Protein AF-A0A965VT70-F1 (afdb_monomer_lite)

Radius of gyration: 28.19 Å; chains: 1; bounding box: 66×58×83 Å

Secondary structure (DSSP, 8-state):
----------EEEEE-TTSPEEEEE--TT------GGGTT-EEEEEE--S---------TT----SSSSTT--STT-----------TT-----------------EEEEE---B-GGGBPTT---SBTTHHHHTTS--EEEEEGGGS-HHHHTT--TT-EEEEE-TTS-EEEEEEEEEEEESTTS---HHHHHHHHSB-HHHIIIIIGGGGGGEEEEEEEE--GGGSS------------------------

pLDDT: mean 74.92, std 23.09, range [28.92, 98.0]

Foldseek 3Di:
DDPPPDQPAWWKWKAAPPDDIDIDHDAPPDDDDADDPRVPIDMDTDDQRQAHCPDWDDCVPPPPPPPDQVPDTCRRPDDDDDDDDDDPPDPPDDDPDPCPPPPAAAEAEDEFADFQVVFFAPPDPDRGLVVCQVVVQAFKDKDFVVVVCVVVQQVHDQQHWYWYAYPVGDIFIWGWHFGKDQQVPPPDQLVNVSSNRRGYSVCCVPPVVVRSRGMIMTGTHGDDPVVPPPDDDDPDDDPDDDDDDDDDDDDDD

Sequence (253 aa):
SDFSYVNPGNKMLYGAPKGDTRTLQVNSGDVMLFGGKSRLIKHTVTNVAGTTNLGSINLQNSNVNDGFVGGKTLENWRMNFTFRVANPNNNKGKRGVTKTSSSGPKRFEGKMTYKYNDNGRPGLIADTTFDAILTGERTATTRYEKDGNLDYWKQVKVGDIITWEAEDGRKVDVVVTKALYKLKGSGMTPKEWAELEGWSSMYFIDKVLPKIDGAYQLQYKLINPKQYGDISNNDIFDDSDESDLENNCPVPF

Structure (mmCIF, N/CA/C/O backbone):
data_AF-A0A965VT70-F1
#
_entry.id   AF-A0A965VT70-F1
#
loop_
_atom_site.group_PDB
_atom_site.id
_atom_site.type_symbol
_atom_site.label_atom_id
_atom_site.label_alt_id
_atom_site.label_comp_id
_atom_site.label_asym_id
_atom_site.label_entity_id
_atom_site.label_seq_id
_atom_site.pdbx_PDB_ins_code
_atom_site.Cartn_x
_atom_site.Cartn_y
_atom_site.Cartn_z
_atom_site.occupancy
_atom_site.B_iso_or_equiv
_atom_site.auth_seq_id
_atom_site.auth_comp_id
_atom_site.auth_asym_id
_atom_site.auth_atom_id
_atom_site.pdbx_PDB_model_num
ATOM 1 N N . SER A 1 1 ? 2.611 15.070 64.242 1.00 36.16 1 SER A N 1
ATOM 2 C CA . SER A 1 1 ? 1.678 14.037 63.763 1.00 36.16 1 SER A CA 1
ATOM 3 C C . SER A 1 1 ? 1.658 14.120 62.254 1.00 36.16 1 SER A C 1
ATOM 5 O O . SER A 1 1 ? 1.118 15.072 61.704 1.00 36.16 1 SER A O 1
ATOM 7 N N . ASP A 1 2 ? 2.337 13.184 61.596 1.00 32.62 2 ASP A N 1
ATOM 8 C CA . ASP A 1 2 ? 2.408 13.131 60.138 1.00 32.62 2 ASP A CA 1
ATOM 9 C C . ASP A 1 2 ? 1.041 12.754 59.568 1.00 32.62 2 ASP A C 1
ATOM 11 O O . ASP A 1 2 ? 0.586 11.617 59.683 1.00 32.62 2 ASP A O 1
ATOM 15 N N . PHE A 1 3 ? 0.361 13.727 58.961 1.00 28.92 3 PHE A N 1
ATOM 16 C CA . PHE A 1 3 ? -0.784 13.456 58.104 1.00 28.92 3 PHE A CA 1
ATOM 17 C C . PHE A 1 3 ? -0.254 12.917 56.774 1.00 28.92 3 PHE A C 1
ATOM 19 O O . PHE A 1 3 ? 0.084 13.676 55.868 1.00 28.92 3 PHE A O 1
ATOM 26 N N . SER A 1 4 ? -0.175 11.592 56.645 1.00 28.92 4 SER A N 1
ATOM 27 C CA . SER A 1 4 ? 0.020 10.947 55.349 1.00 28.92 4 SER A CA 1
ATOM 28 C C . SER A 1 4 ? -1.203 11.238 54.477 1.00 28.92 4 SER A C 1
ATOM 30 O O . SER A 1 4 ? -2.276 10.665 54.684 1.00 28.92 4 SER A O 1
ATOM 32 N N . TYR A 1 5 ? -1.065 12.154 53.520 1.00 34.78 5 TYR A N 1
ATOM 33 C CA . TYR A 1 5 ? -2.094 12.410 52.518 1.00 34.78 5 TYR A CA 1
ATOM 34 C C . TYR A 1 5 ? -2.176 11.187 51.595 1.00 34.78 5 TYR A C 1
ATOM 36 O O . TYR A 1 5 ? -1.414 11.052 50.639 1.00 34.78 5 TYR A O 1
ATOM 44 N N . VAL A 1 6 ? -3.064 10.244 51.916 1.00 39.81 6 VAL A N 1
ATOM 45 C CA . VAL A 1 6 ? -3.357 9.105 51.043 1.00 39.81 6 VAL A CA 1
ATOM 46 C C . VAL A 1 6 ? -4.049 9.670 49.810 1.00 39.81 6 VAL A C 1
ATOM 48 O O . VAL A 1 6 ? -5.182 10.140 49.896 1.00 39.81 6 VAL A O 1
ATOM 51 N N . ASN A 1 7 ? -3.358 9.664 48.669 1.00 50.47 7 ASN A N 1
ATOM 52 C CA . ASN A 1 7 ? -3.945 10.068 47.397 1.00 50.47 7 ASN A CA 1
ATOM 53 C C . ASN A 1 7 ? -5.207 9.213 47.156 1.00 50.47 7 ASN A C 1
ATOM 55 O O . ASN A 1 7 ? -5.085 7.993 47.028 1.00 50.47 7 ASN A O 1
ATOM 59 N N . PRO A 1 8 ? -6.418 9.800 47.117 1.00 53.47 8 PRO A N 1
ATOM 60 C CA . PRO A 1 8 ? -7.660 9.030 47.124 1.00 53.47 8 PRO A CA 1
ATOM 61 C C . PRO A 1 8 ? -7.910 8.225 45.836 1.00 53.47 8 PRO A C 1
ATOM 63 O O . PRO A 1 8 ? -8.927 7.533 45.761 1.00 53.47 8 PRO A O 1
ATOM 66 N N . GLY A 1 9 ? -7.021 8.302 44.838 1.00 64.75 9 GLY A N 1
ATOM 67 C CA . GLY A 1 9 ? -7.141 7.597 43.562 1.00 64.75 9 GLY A CA 1
ATOM 68 C C . GLY A 1 9 ? -8.321 8.093 42.719 1.00 64.75 9 GLY A C 1
ATOM 69 O O . GLY A 1 9 ? -9.197 8.827 43.193 1.00 64.75 9 GLY A O 1
ATOM 70 N N . ASN A 1 10 ? -8.371 7.701 41.441 1.00 74.38 10 ASN A N 1
ATOM 71 C CA . ASN A 1 10 ? -9.561 7.994 40.640 1.00 74.38 10 ASN A CA 1
ATOM 72 C C . ASN A 1 10 ? -10.684 7.050 41.053 1.00 74.38 10 ASN A C 1
ATOM 74 O O . ASN A 1 10 ? -10.470 5.844 41.147 1.00 74.38 10 ASN A O 1
ATOM 78 N N . LYS A 1 11 ? -11.889 7.583 41.248 1.00 80.69 11 LYS A N 1
ATOM 79 C CA . LYS A 1 11 ? -13.052 6.810 41.689 1.00 80.69 11 LYS A CA 1
ATOM 80 C C . LYS A 1 11 ? -14.170 6.890 40.662 1.00 80.69 11 LYS A C 1
ATOM 82 O O . LYS A 1 11 ? -14.458 7.954 40.110 1.00 80.69 11 LYS A O 1
ATOM 87 N N . MET A 1 12 ? -14.803 5.752 40.425 1.00 83.56 12 MET A N 1
ATOM 88 C CA . MET A 1 12 ? -15.978 5.601 39.584 1.00 83.56 12 MET A CA 1
ATOM 89 C C . MET A 1 12 ? -17.110 5.016 40.419 1.00 83.56 12 MET A C 1
ATOM 91 O O . MET A 1 12 ? -16.950 3.975 41.054 1.00 83.56 12 MET A O 1
ATOM 95 N N . LEU A 1 13 ? -18.259 5.682 40.413 1.00 86.81 13 LEU A N 1
ATOM 96 C CA . LEU A 1 13 ? -19.494 5.103 40.913 1.00 86.81 13 LEU A CA 1
ATOM 97 C C . LEU A 1 13 ? -20.121 4.222 39.840 1.00 86.81 13 LEU A C 1
ATOM 99 O O . LEU A 1 13 ? -20.134 4.596 38.666 1.00 86.81 13 LEU A O 1
ATOM 103 N N . TYR A 1 14 ? -20.688 3.095 40.254 1.00 87.75 14 TYR A N 1
ATOM 104 C CA . TYR A 1 14 ? -21.495 2.228 39.405 1.00 87.75 14 TYR A CA 1
ATOM 105 C C . TYR A 1 14 ? -22.611 1.554 40.215 1.00 87.75 14 TYR A C 1
ATOM 107 O O . TYR A 1 14 ? -22.441 1.284 41.401 1.00 87.75 14 TYR A O 1
ATOM 115 N N . GLY A 1 15 ? -23.766 1.286 39.611 1.00 86.06 15 GLY A N 1
ATOM 116 C CA . GLY A 1 15 ? -24.889 0.664 40.316 1.00 86.06 15 GLY A CA 1
ATOM 117 C C . GLY A 1 15 ? -26.131 0.477 39.454 1.00 86.06 15 GLY A C 1
ATOM 118 O O . GLY A 1 15 ? -26.181 0.892 38.293 1.00 86.06 15 GLY A O 1
ATOM 119 N N . ALA A 1 16 ? -27.153 -0.158 40.025 1.00 82.00 16 ALA A N 1
ATOM 120 C CA . ALA A 1 16 ? -28.432 -0.320 39.345 1.00 82.00 16 ALA A CA 1
ATOM 121 C C . ALA A 1 16 ? -29.098 1.055 39.104 1.00 82.00 16 ALA A C 1
ATOM 123 O O . ALA A 1 16 ? -28.959 1.950 39.937 1.00 82.00 16 ALA A O 1
ATOM 124 N N . PRO A 1 17 ? -29.868 1.245 38.014 1.00 75.00 17 PRO A N 1
ATOM 125 C CA . PRO A 1 17 ? -30.516 2.528 37.711 1.00 75.00 17 PRO A CA 1
ATOM 126 C C . PRO A 1 17 ? -31.391 3.097 38.837 1.00 75.00 17 PRO A C 1
ATOM 128 O O . PRO A 1 17 ? -31.497 4.313 38.973 1.00 75.00 17 PRO A O 1
ATOM 131 N N . LYS A 1 18 ? -32.008 2.214 39.633 1.00 76.94 18 LYS A N 1
ATOM 132 C CA . LYS A 1 18 ? -32.871 2.542 40.779 1.00 76.94 18 LYS A CA 1
ATOM 133 C C . LYS A 1 18 ? -32.363 1.934 42.098 1.00 76.94 18 LYS A C 1
ATOM 135 O O . LYS A 1 18 ? -33.167 1.668 42.981 1.00 76.94 18 LYS A O 1
ATOM 140 N N . GLY A 1 19 ? -31.065 1.650 42.211 1.00 75.62 19 GLY A N 1
ATOM 141 C CA . GLY A 1 19 ? -30.492 1.002 43.395 1.00 75.62 19 GLY A CA 1
ATOM 142 C C . GLY A 1 19 ? -29.191 1.641 43.860 1.00 75.62 19 GLY A C 1
ATOM 143 O O . GLY A 1 19 ? -28.733 2.636 43.293 1.00 75.62 19 GLY A O 1
ATOM 144 N N . ASP A 1 20 ? -28.604 1.041 44.890 1.00 82.56 20 ASP A N 1
ATOM 145 C CA . ASP A 1 20 ? -27.386 1.545 45.513 1.00 82.56 20 ASP A CA 1
ATOM 146 C C . ASP A 1 20 ? -26.209 1.583 44.538 1.00 82.56 20 ASP A C 1
ATOM 148 O O . ASP A 1 20 ? -26.022 0.712 43.679 1.00 82.56 20 ASP A O 1
ATOM 152 N N . THR A 1 21 ? -25.384 2.612 44.702 1.00 84.88 21 THR A N 1
ATOM 153 C CA . THR A 1 21 ? -24.140 2.771 43.956 1.00 84.88 21 THR A CA 1
ATOM 154 C C . THR A 1 21 ? -22.961 2.290 44.779 1.00 84.88 21 THR A C 1
ATOM 156 O O . THR A 1 21 ? -22.834 2.607 45.959 1.00 84.88 21 THR A O 1
ATOM 159 N N . ARG A 1 22 ? -22.047 1.585 44.126 1.00 83.44 22 ARG A N 1
ATOM 160 C CA . ARG A 1 22 ? -20.750 1.189 44.662 1.00 83.44 22 ARG A CA 1
ATOM 161 C C . ARG A 1 22 ? -19.667 2.077 44.077 1.00 83.44 22 ARG A C 1
ATOM 163 O O . ARG A 1 22 ? -19.809 2.586 42.969 1.00 83.44 22 ARG A O 1
ATOM 170 N N . THR A 1 23 ? -18.578 2.237 44.819 1.00 85.00 23 THR A N 1
ATOM 171 C CA . THR A 1 23 ? -17.391 2.957 44.352 1.00 85.00 23 THR A CA 1
ATOM 172 C C . THR A 1 23 ? -16.313 1.961 43.961 1.00 85.00 23 THR A C 1
ATOM 174 O O . THR A 1 23 ? -16.023 1.041 44.720 1.00 85.00 23 THR A O 1
ATOM 177 N N . LEU A 1 24 ? -15.703 2.165 42.799 1.00 82.06 24 LEU A N 1
ATOM 178 C CA . LEU A 1 24 ? -14.528 1.439 42.343 1.00 82.06 24 LEU A CA 1
ATOM 179 C C . LEU A 1 24 ? -13.385 2.421 42.103 1.00 82.06 24 LEU A C 1
ATOM 181 O O . LEU A 1 24 ? -13.583 3.461 41.474 1.00 82.06 24 LEU A O 1
ATOM 185 N N . GLN A 1 25 ? -12.196 2.093 42.602 1.00 83.62 25 GLN A N 1
ATOM 186 C CA . GLN A 1 25 ? -10.979 2.802 42.230 1.00 83.62 25 GLN A CA 1
ATOM 187 C C . GLN A 1 25 ? -10.523 2.328 40.848 1.00 83.62 25 GLN A C 1
ATOM 189 O O . GLN A 1 25 ? -10.525 1.130 40.587 1.00 83.62 25 GLN A O 1
ATOM 194 N N . VAL A 1 26 ? -10.160 3.265 39.973 1.00 78.31 26 VAL A N 1
ATOM 195 C CA . VAL A 1 26 ? -9.731 2.975 38.599 1.00 78.31 26 VAL A CA 1
ATOM 196 C C . VAL A 1 26 ? -8.394 3.662 38.338 1.00 78.31 26 VAL A C 1
ATOM 198 O O . VAL A 1 26 ? -8.294 4.892 38.300 1.00 78.31 26 VAL A O 1
ATOM 201 N N . ASN A 1 27 ? -7.351 2.869 38.171 1.00 76.62 27 ASN A N 1
ATOM 202 C CA . ASN A 1 27 ? -5.985 3.326 37.985 1.00 76.62 27 ASN A CA 1
ATOM 203 C C . ASN A 1 27 ? -5.640 3.459 36.491 1.00 76.62 27 ASN A C 1
ATOM 205 O O . ASN A 1 27 ? -6.415 3.089 35.607 1.00 76.62 27 ASN A O 1
ATOM 209 N N . SER A 1 28 ? -4.487 4.066 36.199 1.00 70.06 28 SER A N 1
ATOM 210 C CA . SER A 1 28 ? -3.977 4.131 34.825 1.00 70.06 28 SER A CA 1
ATOM 211 C C . SER A 1 28 ? -3.686 2.718 34.310 1.00 70.06 28 SER A C 1
ATOM 213 O O . SER A 1 28 ? -3.080 1.930 35.029 1.00 70.06 28 SER A O 1
ATOM 215 N N . GLY A 1 29 ? -4.113 2.410 33.083 1.00 70.19 29 GLY A N 1
ATOM 216 C CA . GLY A 1 29 ? -3.980 1.080 32.474 1.00 70.19 29 GLY A CA 1
ATOM 217 C C . GLY A 1 29 ? -5.163 0.136 32.715 1.00 70.19 29 GLY A C 1
ATOM 218 O O . GLY A 1 29 ? -5.274 -0.868 32.014 1.00 70.19 29 GLY A O 1
ATOM 219 N N . ASP A 1 30 ? -6.079 0.467 33.630 1.00 76.81 30 ASP A N 1
ATOM 220 C CA . ASP A 1 30 ? -7.259 -0.361 33.882 1.00 76.81 30 ASP A CA 1
ATOM 221 C C . ASP A 1 30 ? -8.234 -0.328 32.695 1.00 76.81 30 ASP A C 1
ATOM 223 O O . ASP A 1 30 ? -8.539 0.729 32.132 1.00 76.81 30 ASP A O 1
ATOM 227 N N . VAL A 1 31 ? -8.787 -1.496 32.362 1.00 79.38 31 VAL A N 1
ATOM 228 C CA . VAL A 1 31 ? -9.840 -1.657 31.353 1.00 79.38 31 VAL A CA 1
ATOM 229 C C . VAL A 1 31 ? -11.108 -2.152 32.037 1.00 79.38 31 VAL A C 1
ATOM 231 O O . VAL A 1 31 ? -11.085 -3.119 32.795 1.00 79.38 31 VAL A O 1
ATOM 234 N N . MET A 1 32 ? -12.235 -1.497 31.755 1.00 81.62 32 MET A N 1
ATOM 235 C CA . MET A 1 32 ? -13.537 -1.829 32.337 1.00 81.62 32 MET A CA 1
ATOM 236 C C . MET A 1 32 ? -14.525 -2.233 31.244 1.00 81.62 32 MET A C 1
ATOM 238 O O . MET A 1 32 ? -14.626 -1.564 30.216 1.00 81.62 32 MET A O 1
ATOM 242 N N . LEU A 1 33 ? -15.283 -3.307 31.480 1.00 83.38 33 LEU A N 1
ATOM 243 C CA . LEU A 1 33 ? -16.255 -3.850 30.530 1.00 83.38 33 LEU A CA 1
ATOM 244 C C . LEU A 1 33 ? -17.633 -3.981 31.190 1.00 83.38 33 LEU A C 1
ATOM 246 O O . LEU A 1 33 ? -17.784 -4.652 32.209 1.00 83.38 33 LEU A O 1
ATOM 250 N N . PHE A 1 34 ? -18.650 -3.371 30.577 1.00 83.12 34 PHE A N 1
ATOM 251 C CA . PHE A 1 34 ? -20.049 -3.491 30.993 1.00 83.12 34 PHE A CA 1
ATOM 252 C C . PHE A 1 34 ? -20.876 -4.113 29.863 1.00 83.12 34 PHE A C 1
ATOM 254 O O . PHE A 1 34 ? -21.120 -3.482 28.835 1.00 83.12 34 PHE A O 1
ATOM 261 N N . GLY A 1 35 ? -21.317 -5.356 30.054 1.00 79.62 35 GLY A N 1
ATOM 262 C CA . GLY A 1 35 ? -22.120 -6.114 29.090 1.00 79.62 35 GLY A CA 1
ATOM 263 C C . GLY A 1 35 ? -23.263 -6.881 29.757 1.00 79.62 35 GLY A C 1
ATOM 264 O O . GLY A 1 35 ? -23.423 -6.837 30.978 1.00 79.62 35 GLY A O 1
ATOM 265 N N . GLY A 1 36 ? -24.082 -7.571 28.957 1.00 81.81 36 GLY A N 1
ATOM 266 C CA . GLY A 1 36 ? -25.204 -8.381 29.453 1.00 81.81 36 GLY A CA 1
ATOM 267 C C . GLY A 1 36 ? -26.150 -7.599 30.375 1.00 81.81 36 GLY A C 1
ATOM 268 O O . GLY A 1 36 ? -26.539 -6.471 30.064 1.00 81.81 36 GLY A O 1
ATOM 269 N N . LYS A 1 37 ? -26.474 -8.172 31.544 1.00 79.94 37 LYS A N 1
ATOM 270 C CA . LYS A 1 37 ? -27.323 -7.540 32.577 1.00 79.94 37 LYS A CA 1
ATOM 271 C C . LYS A 1 37 ? -26.732 -6.234 33.134 1.00 79.94 37 LYS A C 1
ATOM 273 O O . LYS A 1 37 ? -27.478 -5.388 33.619 1.00 79.94 37 LYS A O 1
ATOM 278 N N . SER A 1 38 ? -25.419 -6.037 33.007 1.00 79.94 38 SER A N 1
ATOM 279 C CA . SER A 1 38 ? -24.716 -4.833 33.463 1.00 79.94 38 SER A CA 1
ATOM 280 C C . SER A 1 38 ? -24.602 -3.745 32.389 1.00 79.94 38 SER A C 1
ATOM 282 O O . SER A 1 38 ? -24.057 -2.679 32.659 1.00 79.94 38 SER A O 1
ATOM 284 N N . ARG A 1 39 ? -25.132 -3.961 31.174 1.00 79.81 39 ARG A N 1
ATOM 285 C CA . ARG A 1 39 ? -25.069 -2.985 30.066 1.00 79.81 39 ARG A CA 1
ATOM 286 C C . ARG A 1 39 ? -25.714 -1.636 30.409 1.00 79.81 39 ARG A C 1
ATOM 288 O O . ARG A 1 39 ? -25.312 -0.613 29.864 1.00 79.81 39 ARG A O 1
ATOM 295 N N . LEU A 1 40 ? -26.728 -1.645 31.273 1.00 82.12 40 LEU A N 1
ATOM 296 C CA . LEU A 1 40 ? -27.542 -0.473 31.612 1.00 82.12 40 LEU A CA 1
ATOM 297 C C . LEU A 1 40 ? -27.279 0.063 33.024 1.00 82.12 40 LEU A C 1
ATOM 299 O O . LEU A 1 40 ? -28.119 0.773 33.571 1.00 82.12 40 LEU A O 1
ATOM 303 N N . ILE A 1 41 ? -26.143 -0.269 33.642 1.00 84.50 41 ILE A N 1
ATOM 304 C CA . ILE A 1 41 ? -25.827 0.282 34.963 1.00 84.50 41 ILE A CA 1
ATOM 305 C C . ILE A 1 41 ? -25.632 1.798 34.890 1.00 84.50 41 ILE A C 1
ATOM 307 O O . ILE A 1 41 ? -25.025 2.335 33.955 1.00 84.50 41 ILE A O 1
ATOM 311 N N . LYS A 1 42 ? -26.092 2.491 35.929 1.00 84.50 42 LYS A N 1
ATOM 312 C CA . LYS A 1 42 ? -25.729 3.885 36.160 1.00 84.50 42 LYS A CA 1
ATOM 313 C C . LYS A 1 42 ? -24.262 3.920 36.551 1.00 84.50 42 LYS A C 1
ATOM 315 O O . LYS A 1 42 ? -23.853 3.161 37.425 1.00 84.50 42 LYS A O 1
ATOM 320 N N . HIS A 1 43 ? -23.486 4.799 35.933 1.00 84.56 43 HIS A N 1
ATOM 321 C CA . HIS A 1 43 ? -22.087 4.976 36.283 1.00 84.56 43 HIS A CA 1
ATOM 322 C C . HIS A 1 43 ? -21.615 6.409 36.039 1.00 84.56 43 HIS A C 1
ATOM 324 O O . HIS A 1 43 ? -22.122 7.090 35.152 1.00 84.56 43 HIS A O 1
ATOM 330 N N . THR A 1 44 ? -20.663 6.880 36.843 1.00 82.44 44 THR A N 1
ATOM 331 C CA . THR A 1 44 ? -20.038 8.200 36.680 1.00 82.44 44 THR A CA 1
ATOM 332 C C . THR A 1 44 ? -18.670 8.236 37.346 1.00 82.44 44 THR A C 1
ATOM 334 O O . THR A 1 44 ? -18.447 7.566 38.353 1.00 82.44 44 THR A O 1
ATOM 337 N N . VAL A 1 45 ? -17.752 9.040 36.816 1.00 82.31 45 VAL A N 1
ATOM 338 C CA . VAL A 1 45 ? -16.516 9.382 37.531 1.00 82.31 45 VAL A CA 1
ATOM 339 C C . VAL A 1 45 ? -16.876 10.381 38.629 1.00 82.31 45 VAL A C 1
ATOM 341 O O . VAL A 1 45 ? -17.588 11.347 38.366 1.00 82.31 45 VAL A O 1
ATOM 344 N N . THR A 1 46 ? -16.427 10.128 39.856 1.00 81.38 46 THR A N 1
ATOM 345 C CA . THR A 1 46 ? -16.694 10.996 41.018 1.00 81.38 46 THR A CA 1
ATOM 346 C C . THR A 1 46 ? -15.451 11.616 41.613 1.00 81.38 46 THR A C 1
ATOM 348 O O . THR A 1 46 ? -15.555 12.624 42.303 1.00 81.38 46 THR A O 1
ATOM 351 N N . ASN A 1 47 ? -14.281 11.041 41.344 1.00 77.81 47 ASN A N 1
ATOM 352 C CA . ASN A 1 47 ? -13.014 11.635 41.730 1.00 77.81 47 ASN A CA 1
ATOM 353 C C . ASN A 1 47 ? -11.963 11.381 40.653 1.00 77.81 47 ASN A C 1
ATOM 355 O O . ASN A 1 47 ? -11.862 10.264 40.134 1.00 77.81 47 ASN A O 1
ATOM 359 N N . VAL A 1 48 ? -11.164 12.401 40.362 1.00 71.00 48 VAL A N 1
ATOM 360 C CA . VAL A 1 48 ? -9.963 12.294 39.536 1.00 71.00 48 VAL A CA 1
ATOM 361 C C . VAL A 1 48 ? -8.800 12.732 40.411 1.00 71.00 48 VAL A C 1
ATOM 363 O O . VAL A 1 48 ? -8.758 13.871 40.868 1.00 71.00 48 VAL A O 1
ATOM 366 N N . ALA A 1 49 ? -7.884 11.810 40.690 1.00 66.06 49 ALA A N 1
ATOM 367 C CA . ALA A 1 49 ? -6.665 12.129 41.409 1.00 66.06 49 ALA A CA 1
ATOM 368 C C . ALA A 1 49 ? -5.809 13.041 40.527 1.00 66.06 49 ALA A C 1
ATOM 370 O O . ALA A 1 49 ? -5.534 12.713 39.374 1.00 66.06 49 ALA A O 1
ATOM 371 N N . GLY A 1 50 ? -5.389 14.180 41.076 1.00 56.06 50 GLY A N 1
ATOM 372 C CA . GLY A 1 50 ? -4.702 15.239 40.339 1.00 56.06 50 GLY A CA 1
ATOM 373 C C . GLY A 1 50 ? -3.314 14.881 39.814 1.00 56.06 50 GLY A C 1
ATOM 374 O O . GLY A 1 50 ? -2.660 15.762 39.295 1.00 56.06 50 GLY A O 1
ATOM 375 N N . THR A 1 51 ? -2.842 13.640 39.932 1.00 54.69 51 THR A N 1
ATOM 376 C CA . THR A 1 51 ? -1.542 13.208 39.407 1.00 54.69 51 THR A CA 1
ATOM 377 C C . THR A 1 51 ? -1.660 11.811 38.802 1.00 54.69 51 THR A C 1
ATOM 379 O O . THR A 1 51 ? -1.498 10.793 39.472 1.00 54.69 51 THR A O 1
ATOM 382 N N . THR A 1 52 ? -1.952 11.736 37.503 1.00 52.16 52 THR A N 1
ATOM 383 C CA . THR A 1 52 ? -1.775 10.499 36.731 1.00 52.16 52 THR A CA 1
ATOM 384 C C . THR A 1 52 ? -0.678 10.702 35.703 1.00 52.16 52 THR A C 1
ATOM 386 O O . THR A 1 52 ? -0.750 11.605 34.875 1.00 52.16 52 THR A O 1
ATOM 389 N N . ASN A 1 53 ? 0.348 9.856 35.774 1.00 54.56 53 ASN A N 1
ATOM 390 C CA . ASN A 1 53 ? 1.493 9.872 34.875 1.00 54.56 53 ASN A CA 1
ATOM 391 C C . ASN A 1 53 ? 1.079 9.242 33.532 1.00 54.56 53 ASN A C 1
ATOM 393 O O . ASN A 1 53 ? 1.207 8.035 33.342 1.00 54.56 53 ASN A O 1
ATOM 397 N N . LEU A 1 54 ? 0.492 10.036 32.632 1.00 49.56 54 LEU A N 1
ATOM 398 C CA . LEU A 1 54 ? 0.149 9.602 31.268 1.00 49.56 54 LEU A CA 1
ATOM 399 C C . LEU A 1 54 ? 1.339 9.700 30.295 1.00 49.56 54 LEU A C 1
ATOM 401 O O . LEU A 1 54 ? 1.175 9.453 29.102 1.00 49.56 54 LEU A O 1
ATOM 405 N N . GLY A 1 55 ? 2.534 10.049 30.785 1.00 49.66 55 GLY A N 1
ATOM 406 C CA . GLY A 1 55 ? 3.628 10.476 29.918 1.00 49.66 55 GLY A CA 1
ATOM 407 C C . GLY A 1 55 ? 3.297 11.787 29.192 1.00 49.66 55 GLY A C 1
ATOM 408 O O . GLY A 1 55 ? 2.214 12.358 29.332 1.00 49.66 55 GLY A O 1
ATOM 409 N N . SER A 1 56 ? 4.250 12.304 28.422 1.00 51.91 56 SER A N 1
ATOM 410 C CA . SER A 1 56 ? 4.047 13.493 27.596 1.00 51.91 56 SER A CA 1
ATOM 411 C C . SER A 1 56 ? 3.392 13.106 26.267 1.00 51.91 56 SER A C 1
ATOM 413 O O . SER A 1 56 ? 4.009 12.489 25.403 1.00 51.91 56 SER A O 1
ATOM 415 N N . ILE A 1 57 ? 2.130 13.491 26.065 1.00 53.62 57 ILE A N 1
ATOM 416 C CA . ILE A 1 57 ? 1.528 13.477 24.725 1.00 53.62 57 ILE A CA 1
ATOM 417 C C . ILE A 1 57 ? 1.899 14.804 24.063 1.00 53.62 57 ILE A C 1
ATOM 419 O O . ILE A 1 57 ? 1.395 15.860 24.445 1.00 53.62 57 ILE A O 1
ATOM 423 N N . ASN A 1 58 ? 2.811 14.761 23.089 1.00 50.53 58 ASN A N 1
ATOM 424 C CA . ASN A 1 58 ? 3.175 15.944 22.319 1.00 50.53 58 ASN A CA 1
ATOM 425 C C . ASN A 1 58 ? 2.057 16.276 21.313 1.00 50.53 58 ASN A C 1
ATOM 427 O O . ASN A 1 58 ? 1.844 15.554 20.341 1.00 50.53 58 ASN A O 1
ATOM 431 N N . LEU A 1 59 ? 1.350 17.381 21.558 1.00 57.78 59 LEU A N 1
ATOM 432 C CA . LEU A 1 59 ? 0.254 17.879 20.722 1.00 57.78 59 LEU A CA 1
ATOM 433 C C . LEU A 1 59 ? 0.690 18.991 19.743 1.00 57.78 59 LEU A C 1
ATOM 435 O O . LEU A 1 59 ? -0.170 19.589 19.098 1.00 57.78 59 LEU A O 1
ATOM 439 N N . GLN A 1 60 ? 1.996 19.257 19.587 1.00 53.31 60 GLN A N 1
ATOM 440 C CA . GLN A 1 60 ? 2.548 20.411 18.847 1.00 53.31 60 GLN A CA 1
ATOM 441 C C . GLN A 1 60 ? 2.156 20.497 17.358 1.00 53.31 60 GLN A C 1
ATOM 443 O O . GLN A 1 60 ? 2.276 21.568 16.777 1.00 53.31 60 GLN A O 1
ATOM 448 N N . ASN A 1 61 ? 1.637 19.422 16.753 1.00 51.47 61 ASN A N 1
ATOM 449 C CA . ASN A 1 61 ? 1.172 19.408 15.354 1.00 51.47 61 ASN A CA 1
ATOM 450 C C . ASN A 1 61 ? -0.343 19.200 15.206 1.00 51.47 61 ASN A C 1
ATOM 452 O O . ASN A 1 61 ? -0.834 18.889 14.120 1.00 51.47 61 ASN A O 1
ATOM 456 N N . SER A 1 62 ? -1.099 19.313 16.294 1.00 52.88 62 SER A N 1
ATOM 457 C CA . SER A 1 62 ? -2.550 19.204 16.238 1.00 52.88 62 SER A CA 1
ATOM 458 C C . SER A 1 62 ? -3.156 20.593 16.007 1.00 52.88 62 SER A C 1
ATOM 460 O O . SER A 1 62 ? -2.850 21.530 16.735 1.00 52.88 62 SER A O 1
ATOM 462 N N . ASN A 1 63 ? -4.024 20.740 14.994 1.00 49.53 63 ASN A N 1
ATOM 463 C CA . ASN A 1 63 ? -4.808 21.962 14.716 1.00 49.53 63 ASN A CA 1
ATOM 464 C C . ASN A 1 63 ? -5.884 22.216 15.797 1.00 49.53 63 ASN A C 1
ATOM 466 O O . ASN A 1 63 ? -7.017 22.605 15.502 1.00 49.53 63 ASN A O 1
ATOM 470 N N . VAL A 1 64 ? -5.574 21.918 17.056 1.00 53.81 64 VAL A N 1
ATOM 471 C CA . VAL A 1 64 ? -6.444 22.201 18.185 1.00 53.81 64 VAL A CA 1
ATOM 472 C C . VAL A 1 64 ? -6.297 23.692 18.433 1.00 53.81 64 VAL A C 1
ATOM 474 O O . VAL A 1 64 ? -5.320 24.133 19.027 1.00 53.81 64 VAL A O 1
ATOM 477 N N . ASN A 1 65 ? -7.249 24.477 17.922 1.00 46.91 65 ASN A N 1
ATOM 478 C CA . ASN A 1 65 ? -7.387 25.870 18.326 1.00 46.91 65 ASN A CA 1
ATOM 479 C C . ASN A 1 65 ? -7.442 25.902 19.856 1.00 46.91 65 ASN A C 1
ATOM 481 O O . ASN A 1 65 ? -8.341 25.323 20.473 1.00 46.91 65 ASN A O 1
ATOM 485 N N . ASP A 1 66 ? -6.424 26.535 20.426 1.00 47.44 66 ASP A N 1
ATOM 486 C CA . ASP A 1 66 ? -6.023 26.553 21.829 1.00 47.44 66 ASP A CA 1
ATOM 487 C C . ASP A 1 66 ? -6.996 27.352 22.716 1.00 47.44 66 ASP A C 1
ATOM 489 O O . ASP A 1 66 ? -6.635 28.297 23.405 1.00 47.44 66 ASP A O 1
ATOM 493 N N . GLY A 1 67 ? -8.283 27.010 22.665 1.00 47.72 67 GLY A N 1
ATOM 494 C CA . GLY A 1 67 ? -9.308 27.586 23.536 1.00 47.72 67 GLY A CA 1
ATOM 495 C C . GLY A 1 67 ? -9.553 26.776 24.810 1.00 47.72 67 GLY A C 1
ATOM 496 O O . GLY A 1 67 ? -10.244 27.253 25.703 1.00 47.72 67 GLY A O 1
ATOM 497 N N . PHE A 1 68 ? -9.034 25.544 24.893 1.00 52.66 68 PHE A N 1
ATOM 498 C CA . PHE A 1 68 ? -9.378 24.604 25.970 1.00 52.66 68 PHE A CA 1
ATOM 499 C C . PHE A 1 68 ? -8.189 24.148 26.823 1.00 52.66 68 PHE A C 1
ATOM 501 O O . PHE A 1 68 ? -8.400 23.713 27.951 1.00 52.66 68 PHE A O 1
ATOM 508 N N . VAL A 1 69 ? -6.953 24.245 26.319 1.00 52.66 69 VAL A N 1
ATOM 509 C CA . VAL A 1 69 ? -5.769 23.721 27.027 1.00 52.66 69 VAL A CA 1
ATOM 510 C C . VAL A 1 69 ? -4.721 24.803 27.318 1.00 52.66 69 VAL A C 1
ATOM 512 O O . VAL A 1 69 ? -3.836 24.565 28.132 1.00 52.66 69 VAL A O 1
ATOM 515 N N . GLY A 1 70 ? -4.856 26.016 26.768 1.00 46.41 70 GLY A N 1
ATOM 516 C CA . GLY A 1 70 ? -4.051 27.193 27.116 1.00 46.41 70 GLY A CA 1
ATOM 517 C C . GLY A 1 70 ? -2.546 26.933 27.073 1.00 46.41 70 GLY A C 1
ATOM 518 O O . GLY A 1 70 ? -1.834 27.336 27.994 1.00 46.41 70 GLY A O 1
ATOM 519 N N . GLY A 1 71 ? -2.086 26.159 26.088 1.00 47.06 71 GLY A N 1
ATOM 520 C CA . GLY A 1 71 ? -0.685 25.748 25.972 1.00 47.06 71 GLY A CA 1
ATOM 521 C C . GLY A 1 71 ? -0.143 24.895 27.132 1.00 47.06 71 GLY A C 1
ATOM 522 O O . GLY A 1 71 ? 1.073 24.774 27.269 1.00 47.06 71 GLY A O 1
ATOM 523 N N . LYS A 1 72 ? -0.996 24.307 27.982 1.00 48.75 72 LYS A N 1
ATOM 524 C CA . LYS A 1 72 ? -0.565 23.439 29.087 1.00 48.75 72 LYS A CA 1
ATOM 525 C C . LYS A 1 72 ? -0.398 21.992 28.630 1.00 48.75 72 LYS A C 1
ATOM 527 O O . LYS A 1 72 ? -1.167 21.467 27.827 1.00 48.75 72 LYS A O 1
ATOM 532 N N . THR A 1 73 ? 0.621 21.342 29.174 1.00 53.66 73 THR A N 1
ATOM 533 C CA . THR A 1 73 ? 0.812 19.893 29.107 1.00 53.66 73 THR A CA 1
ATOM 534 C C . THR A 1 73 ? -0.416 19.178 29.697 1.00 53.66 73 THR A C 1
ATOM 536 O O . THR A 1 73 ? -1.106 19.727 30.555 1.00 53.66 73 THR A O 1
ATOM 539 N N . LEU A 1 74 ? -0.713 17.939 29.274 1.00 57.66 74 LEU A N 1
ATOM 540 C CA . LEU A 1 74 ? -1.796 17.105 29.850 1.00 57.66 74 LEU A CA 1
ATOM 541 C C . LEU A 1 74 ? -1.495 16.626 31.287 1.00 57.66 74 LEU A C 1
ATOM 543 O O . LEU A 1 74 ? -2.075 15.654 31.776 1.00 57.66 74 LEU A O 1
ATOM 547 N N . GLU A 1 75 ? -0.573 17.295 31.971 1.00 54.78 75 GLU A N 1
ATOM 548 C CA . GLU A 1 75 ? -0.275 17.065 33.372 1.00 54.78 75 GLU A CA 1
ATOM 549 C C . GLU A 1 75 ? -1.551 17.287 34.189 1.00 54.78 75 GLU A C 1
ATOM 551 O O . GLU A 1 75 ? -2.230 18.305 34.055 1.00 54.78 75 GLU A O 1
ATOM 556 N N . ASN A 1 76 ? -1.887 16.302 35.024 1.00 59.72 76 ASN A N 1
ATOM 557 C CA . ASN A 1 76 ? -3.065 16.290 35.901 1.00 59.72 76 ASN A CA 1
ATOM 558 C C . ASN A 1 76 ? -4.410 16.042 35.188 1.00 59.72 76 ASN A C 1
ATOM 560 O O . ASN A 1 76 ? -5.469 16.211 35.795 1.00 59.72 76 ASN A O 1
ATOM 564 N N . TRP A 1 77 ? -4.388 15.594 33.927 1.00 65.62 77 TRP A N 1
ATOM 565 C CA . TRP A 1 77 ? -5.582 15.150 33.206 1.00 65.62 77 TRP A CA 1
ATOM 566 C C . TRP A 1 77 ? -5.722 13.629 33.241 1.00 65.62 77 TRP A C 1
ATOM 568 O O . TRP A 1 77 ? -4.745 12.890 33.139 1.00 65.62 77 TRP A O 1
ATOM 578 N N . ARG A 1 78 ? -6.971 13.154 33.301 1.00 68.06 78 ARG A N 1
ATOM 579 C CA . ARG A 1 78 ? -7.316 11.747 33.079 1.00 68.06 78 ARG A CA 1
ATOM 580 C C . ARG A 1 78 ? -8.031 11.602 31.743 1.00 68.06 78 ARG A C 1
ATOM 582 O O . ARG A 1 78 ? -9.090 12.192 31.538 1.00 68.06 78 ARG A O 1
ATOM 589 N N . MET A 1 79 ? -7.488 10.766 30.865 1.00 73.81 79 MET A N 1
ATOM 590 C CA . MET A 1 79 ? -8.145 10.385 29.616 1.00 73.81 79 MET A CA 1
ATOM 591 C C . MET A 1 79 ? -8.964 9.104 29.809 1.00 73.81 79 MET A C 1
ATOM 593 O O . MET A 1 79 ? -8.505 8.156 30.442 1.00 73.81 79 MET A O 1
ATOM 597 N N . ASN A 1 80 ? -10.180 9.075 29.260 1.00 73.94 80 ASN A N 1
ATOM 598 C CA . ASN A 1 80 ? -11.041 7.893 29.224 1.00 73.94 80 ASN A CA 1
ATOM 599 C C . ASN A 1 80 ? -11.516 7.657 27.786 1.00 73.94 80 ASN A C 1
ATOM 601 O O . ASN A 1 80 ? -12.104 8.552 27.178 1.00 73.94 80 ASN A O 1
ATOM 605 N N . PHE A 1 81 ? -11.301 6.451 27.264 1.00 77.44 81 PHE A N 1
ATOM 606 C CA . PHE A 1 81 ? -11.808 6.026 25.963 1.00 77.44 81 PHE A CA 1
ATOM 607 C C . PHE A 1 81 ? -12.945 5.026 26.174 1.00 77.44 81 PHE A C 1
ATOM 609 O O . PHE A 1 81 ? -12.755 3.977 26.782 1.00 77.44 81 PHE A O 1
ATOM 616 N N . THR A 1 82 ? -14.145 5.345 25.685 1.00 75.00 82 THR A N 1
ATOM 617 C CA . THR A 1 82 ? -15.324 4.475 25.812 1.00 75.00 82 THR A CA 1
ATOM 618 C C . THR A 1 82 ? -15.788 4.011 24.440 1.00 75.00 82 THR A C 1
ATOM 620 O O . THR A 1 82 ? -16.186 4.821 23.604 1.00 75.00 82 THR A O 1
ATOM 623 N N . PHE A 1 83 ? -15.783 2.697 24.229 1.00 78.75 83 PHE A N 1
ATOM 624 C CA . PHE A 1 83 ? -16.221 2.070 22.986 1.00 78.75 83 PHE A CA 1
ATOM 625 C C . PHE A 1 83 ? -17.606 1.445 23.166 1.00 78.75 83 PHE A C 1
ATOM 627 O O . PHE A 1 83 ? -17.893 0.819 24.185 1.00 78.75 83 PHE A O 1
ATOM 634 N N . ARG A 1 84 ? -18.480 1.612 22.170 1.00 77.50 84 ARG A N 1
ATOM 635 C CA . ARG A 1 84 ? -19.797 0.966 22.114 1.00 77.50 84 ARG A CA 1
ATOM 636 C C . ARG A 1 84 ? -20.157 0.645 20.671 1.00 77.50 84 ARG A C 1
ATOM 638 O O . ARG A 1 84 ? -19.889 1.452 19.784 1.00 77.50 84 ARG A O 1
ATOM 645 N N . VAL A 1 85 ? -20.816 -0.488 20.449 1.00 74.94 85 VAL A N 1
ATOM 646 C CA . VAL A 1 85 ? -21.436 -0.782 19.152 1.00 74.94 85 VAL A CA 1
ATOM 647 C C . VAL A 1 85 ? -22.679 0.097 19.023 1.00 74.94 85 VAL A C 1
ATOM 649 O O . VAL A 1 85 ? -23.605 0.002 19.833 1.00 74.94 85 VAL A O 1
ATOM 652 N N . ALA A 1 86 ? -22.678 1.006 18.048 1.00 62.50 86 ALA A N 1
ATOM 653 C CA . ALA A 1 86 ? -23.860 1.790 17.717 1.00 62.50 86 ALA A CA 1
ATOM 654 C C . ALA A 1 86 ? -24.886 0.882 17.026 1.00 62.50 86 ALA A C 1
ATOM 656 O O . ALA A 1 86 ? -24.525 0.128 16.130 1.00 62.50 86 ALA A O 1
ATOM 657 N N . ASN A 1 87 ? -26.158 0.957 17.430 1.00 57.12 87 ASN A N 1
ATOM 658 C CA . ASN A 1 87 ? -27.233 0.329 16.666 1.00 57.12 87 ASN A CA 1
ATOM 659 C C . ASN A 1 87 ? -27.464 1.173 15.395 1.00 57.12 87 ASN A C 1
ATOM 661 O O . ASN A 1 87 ? -27.852 2.338 15.539 1.00 57.12 87 ASN A O 1
ATOM 665 N N . PRO A 1 88 ? -27.226 0.643 14.180 1.00 55.25 88 PRO A N 1
ATOM 666 C CA . PRO A 1 88 ? -27.311 1.426 12.947 1.00 55.25 88 PRO A CA 1
ATOM 667 C C . PRO A 1 88 ? -28.726 1.945 12.637 1.00 55.25 88 PRO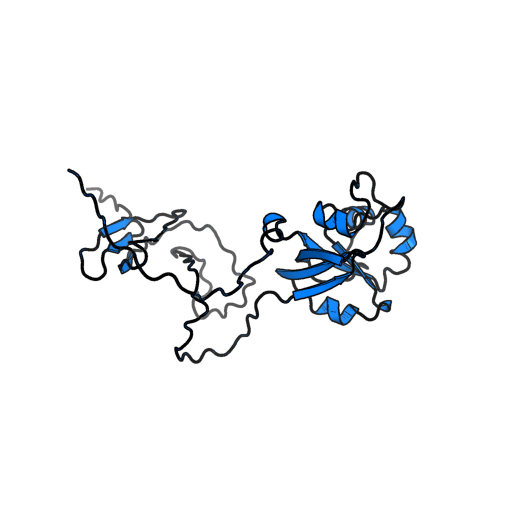 A C 1
ATOM 669 O O . PRO A 1 88 ? -28.861 2.923 11.905 1.00 55.25 88 PRO A O 1
ATOM 672 N N . ASN A 1 89 ? -29.775 1.378 13.245 1.00 52.34 89 ASN A N 1
ATOM 673 C CA . ASN A 1 89 ? -31.160 1.613 12.820 1.00 52.34 89 ASN A CA 1
ATOM 674 C C . ASN A 1 89 ? -31.954 2.650 13.640 1.00 52.34 89 ASN A C 1
ATOM 676 O O . ASN A 1 89 ? -33.140 2.828 13.385 1.00 52.34 89 ASN A O 1
ATOM 680 N N . ASN A 1 90 ? -31.350 3.366 14.601 1.00 46.41 90 ASN A N 1
ATOM 681 C CA . ASN A 1 90 ? -32.102 4.243 15.522 1.00 46.41 90 ASN A CA 1
ATOM 682 C C . ASN A 1 90 ? -31.619 5.706 15.600 1.00 46.41 90 ASN A C 1
ATOM 684 O O . ASN A 1 90 ? -31.649 6.333 16.658 1.00 46.41 90 ASN A O 1
ATOM 688 N N . ASN A 1 91 ? -31.238 6.304 14.468 1.00 47.00 91 ASN A N 1
ATOM 689 C CA . ASN A 1 91 ? -30.976 7.746 14.385 1.00 47.00 91 ASN A CA 1
ATOM 690 C C . ASN A 1 91 ? -32.249 8.548 14.049 1.00 47.00 91 ASN A C 1
ATOM 692 O O . ASN A 1 91 ? -32.362 9.151 12.986 1.00 47.00 91 ASN A O 1
ATOM 696 N N . LYS A 1 92 ? -33.204 8.613 14.985 1.00 45.09 92 LYS A N 1
ATOM 697 C CA . LYS A 1 92 ? -34.219 9.682 15.022 1.00 45.09 92 LYS A CA 1
ATOM 698 C C . LYS A 1 92 ? -33.964 10.565 16.242 1.00 45.09 92 LYS A C 1
ATOM 700 O O . LYS A 1 92 ? -34.558 10.385 17.296 1.00 45.09 92 LYS A O 1
ATOM 705 N N . GLY A 1 93 ? -33.054 11.524 16.096 1.00 41.03 93 GLY A N 1
ATOM 706 C CA . GLY A 1 93 ? -32.763 12.515 17.129 1.00 41.03 93 GLY A CA 1
ATOM 707 C C . GLY A 1 93 ? -32.047 13.726 16.545 1.00 41.03 93 GLY A C 1
ATOM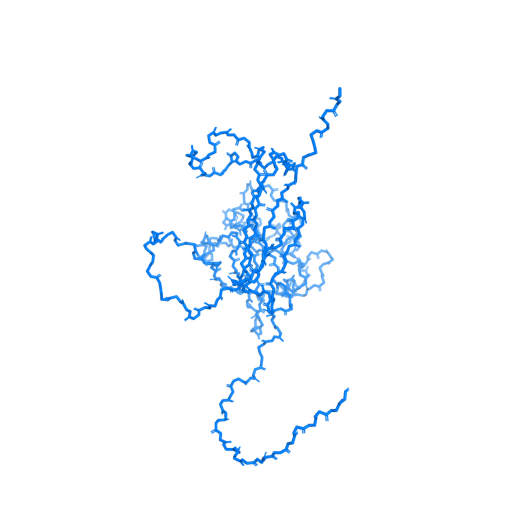 708 O O . GLY A 1 93 ? -30.865 13.659 16.224 1.00 41.03 93 GLY A O 1
ATOM 709 N N . LYS A 1 94 ? -32.781 14.834 16.398 1.00 49.25 94 LYS A N 1
ATOM 710 C CA . LYS A 1 94 ? -32.284 16.148 15.971 1.00 49.25 94 LYS A CA 1
ATOM 711 C C . LYS A 1 94 ? -31.083 16.586 16.824 1.00 49.25 94 LYS A C 1
ATOM 713 O O . LYS A 1 94 ? -31.254 16.910 17.995 1.00 49.25 94 LYS A O 1
ATOM 718 N N . ARG A 1 95 ? -29.896 16.691 16.223 1.00 43.19 95 ARG A N 1
ATOM 719 C CA . ARG A 1 95 ? -28.819 17.594 16.662 1.00 43.19 95 ARG A CA 1
ATOM 720 C C . ARG A 1 95 ? -28.242 18.250 15.418 1.00 43.19 95 ARG A C 1
ATOM 722 O O . ARG A 1 95 ? -27.785 17.556 14.515 1.00 43.19 95 ARG A O 1
ATOM 729 N N . GLY A 1 96 ? -28.304 19.580 15.372 1.00 48.62 96 GLY A N 1
ATOM 730 C CA . GLY A 1 96 ? -27.560 20.375 14.404 1.00 48.62 96 GLY A CA 1
ATOM 731 C C . GLY A 1 96 ? -26.075 20.119 14.617 1.00 48.62 96 GLY A C 1
ATOM 732 O O . GLY A 1 96 ? -25.472 20.654 15.540 1.00 48.62 96 GLY A O 1
ATOM 733 N N . VAL A 1 97 ? -25.522 19.226 13.807 1.00 39.50 97 VAL A N 1
ATOM 734 C CA . VAL A 1 97 ? -24.090 19.006 13.679 1.00 39.50 97 VAL A CA 1
ATOM 735 C C . VAL A 1 97 ? -23.737 19.607 12.336 1.00 39.50 97 VAL A C 1
ATOM 737 O O . VAL A 1 97 ? -24.184 19.118 11.297 1.00 39.50 97 VAL A O 1
ATOM 740 N N . THR A 1 98 ? -22.972 20.696 12.357 1.00 35.72 98 THR A N 1
ATOM 741 C CA . THR A 1 98 ? -22.244 21.161 11.181 1.00 35.72 98 THR A CA 1
ATOM 742 C C . THR A 1 98 ? -21.477 19.956 10.661 1.00 35.72 98 THR A C 1
ATOM 744 O O . THR A 1 98 ? -20.622 19.408 11.353 1.00 35.72 98 THR A O 1
ATOM 747 N N . LYS A 1 99 ? -21.891 19.468 9.493 1.00 35.69 99 LYS A N 1
ATOM 748 C CA . LYS A 1 99 ? -21.450 18.213 8.895 1.00 35.69 99 LYS A CA 1
ATOM 749 C C . LYS A 1 99 ? -19.989 18.368 8.464 1.00 35.69 99 LYS A C 1
ATOM 751 O O . LYS A 1 99 ? -19.712 18.591 7.293 1.00 35.69 99 LYS A O 1
ATOM 756 N N . THR A 1 100 ? -19.041 18.266 9.391 1.00 37.00 100 THR A N 1
ATOM 757 C CA . THR A 1 100 ? -17.684 17.874 9.024 1.00 37.00 100 THR A CA 1
ATOM 758 C C . THR A 1 100 ? -17.794 16.419 8.605 1.00 37.00 100 THR A C 1
ATOM 760 O O . THR A 1 100 ? -17.980 15.515 9.414 1.00 37.00 100 THR A O 1
ATOM 763 N N . SER A 1 101 ? -17.823 16.199 7.295 1.00 39.75 101 SER A N 1
ATOM 764 C CA . SER A 1 101 ? -17.861 14.876 6.695 1.00 39.75 101 SER A CA 1
ATOM 765 C C . SER A 1 101 ? -16.573 14.126 7.037 1.00 39.75 101 SER A C 1
ATOM 767 O O . SER A 1 101 ? -15.651 14.071 6.226 1.00 39.75 101 SER A O 1
ATOM 769 N N . SER A 1 102 ? -16.494 13.509 8.215 1.00 45.25 102 SER A N 1
ATOM 770 C CA . SER A 1 102 ? -15.641 12.339 8.390 1.00 45.25 102 SER A CA 1
ATOM 771 C C . SER A 1 102 ? -16.364 11.173 7.716 1.00 45.25 102 SER A C 1
ATOM 773 O O . SER A 1 102 ? -16.963 10.320 8.373 1.00 45.25 102 SER A O 1
ATOM 775 N N . SER A 1 103 ? -16.408 11.198 6.377 1.00 55.25 103 SER A N 1
ATOM 776 C CA . SER A 1 103 ? -16.723 9.991 5.621 1.00 55.25 103 SER A CA 1
ATOM 777 C C . SER A 1 103 ? -15.747 8.927 6.102 1.00 55.25 103 SER A C 1
ATOM 779 O O . SER A 1 103 ? -14.558 9.225 6.235 1.00 55.25 103 SER A O 1
ATOM 781 N N . GLY A 1 104 ? -16.241 7.725 6.395 1.00 68.00 104 GLY A N 1
ATOM 782 C CA . GLY A 1 104 ? -15.375 6.582 6.668 1.00 68.00 104 GLY A CA 1
ATOM 783 C C . GLY A 1 104 ? -14.348 6.362 5.545 1.00 68.00 104 GLY A C 1
ATOM 784 O O . GLY A 1 104 ? -14.384 7.073 4.532 1.00 68.00 104 GLY A O 1
ATOM 785 N N . PRO A 1 105 ? -13.431 5.394 5.714 1.00 84.12 105 PRO A N 1
ATOM 786 C CA . PRO A 1 105 ? -12.404 5.124 4.713 1.00 84.12 105 PRO A CA 1
ATOM 787 C C . PRO A 1 105 ? -13.051 4.967 3.337 1.00 84.12 105 PRO A C 1
ATOM 789 O O . PRO A 1 105 ? -14.021 4.218 3.176 1.00 84.12 105 PRO A O 1
ATOM 792 N N . LYS A 1 106 ? -12.556 5.725 2.358 1.00 92.38 106 LYS A N 1
ATOM 793 C CA . LYS A 1 106 ? -13.039 5.606 0.986 1.00 92.38 106 LYS A CA 1
ATOM 794 C C . LYS A 1 106 ? -12.530 4.294 0.407 1.00 92.38 106 LYS A C 1
ATOM 796 O O . LYS A 1 106 ? -11.455 3.816 0.770 1.00 92.38 106 LYS A O 1
ATOM 801 N N . ARG A 1 107 ? -13.329 3.714 -0.484 1.00 94.25 107 ARG A N 1
ATOM 802 C CA . ARG A 1 107 ? -12.986 2.488 -1.200 1.00 94.25 107 ARG A CA 1
ATOM 803 C C . ARG A 1 107 ? -12.592 2.822 -2.629 1.00 94.25 107 ARG A C 1
ATOM 805 O O . ARG A 1 107 ? -13.257 3.619 -3.288 1.00 94.25 107 ARG A O 1
ATOM 812 N N . PHE A 1 108 ? -11.509 2.205 -3.063 1.00 96.38 108 PHE A N 1
ATOM 813 C CA . PHE A 1 108 ? -10.961 2.284 -4.406 1.00 96.38 108 PHE A CA 1
ATOM 814 C C . PHE A 1 108 ? -10.795 0.871 -4.951 1.00 96.38 108 PHE A C 1
ATOM 816 O O . PHE A 1 108 ? -10.709 -0.088 -4.189 1.00 96.38 108 PHE A O 1
ATOM 823 N N . GLU A 1 109 ? -10.710 0.747 -6.264 1.00 96.19 109 GLU A N 1
ATOM 824 C CA . GLU A 1 109 ? -10.581 -0.526 -6.952 1.00 96.19 109 GLU A CA 1
ATOM 825 C C . GLU A 1 109 ? -9.453 -0.448 -7.974 1.00 96.19 109 GLU A C 1
ATOM 827 O O . GLU A 1 109 ? -9.180 0.597 -8.573 1.00 96.19 109 GLU A O 1
ATOM 832 N N . GLY A 1 110 ? -8.779 -1.570 -8.187 1.00 95.25 110 GLY A N 1
ATOM 833 C CA . GLY A 1 110 ? -7.798 -1.682 -9.246 1.00 95.25 110 GLY A CA 1
ATOM 834 C C . GLY A 1 110 ? -7.460 -3.125 -9.572 1.00 95.25 110 GLY A C 1
ATOM 835 O O . GLY A 1 110 ? -7.833 -4.054 -8.865 1.00 95.25 110 GLY A O 1
ATOM 836 N N . LYS A 1 111 ? -6.720 -3.310 -10.662 1.00 95.81 111 LYS A N 1
ATOM 837 C CA . LYS A 1 111 ? -6.328 -4.634 -11.145 1.00 95.81 111 LYS A CA 1
ATOM 838 C C . LYS A 1 111 ? -4.897 -4.980 -10.751 1.00 95.81 111 LYS A C 1
ATOM 840 O O . LYS A 1 111 ? -4.019 -4.112 -10.766 1.00 95.81 111 LYS A O 1
ATOM 845 N N . MET A 1 112 ? -4.671 -6.252 -10.440 1.00 95.12 112 MET A N 1
ATOM 846 C CA . MET A 1 112 ? -3.367 -6.823 -10.116 1.00 95.12 112 MET A CA 1
ATOM 847 C C . MET A 1 112 ? -3.204 -8.154 -10.866 1.00 95.12 112 MET A C 1
ATOM 849 O O . MET A 1 112 ? -3.414 -9.229 -10.324 1.00 95.12 112 MET A O 1
ATOM 853 N N . THR A 1 113 ? -2.898 -8.069 -12.162 1.00 94.62 113 THR A N 1
ATOM 854 C CA . THR A 1 113 ? -2.961 -9.212 -13.099 1.00 94.62 113 THR A CA 1
ATOM 855 C C . THR A 1 113 ? -1.592 -9.698 -13.575 1.00 94.62 113 THR A C 1
ATOM 857 O O . THR A 1 113 ? -1.502 -10.615 -14.381 1.00 94.62 113 THR A O 1
ATOM 860 N N . TYR A 1 114 ? -0.501 -9.077 -13.124 1.00 95.31 114 TYR A N 1
ATOM 861 C CA . TYR A 1 114 ? 0.834 -9.395 -13.628 1.00 95.31 114 TYR A CA 1
ATOM 862 C C . TYR A 1 114 ? 1.444 -10.602 -12.913 1.00 95.31 114 TYR A C 1
ATOM 864 O O . TYR A 1 114 ? 1.342 -10.726 -11.689 1.00 95.31 114 TYR A O 1
ATOM 872 N N . LYS A 1 115 ? 2.145 -11.438 -13.684 1.00 96.38 115 LYS A N 1
ATOM 873 C CA . LYS A 1 115 ? 3.039 -12.495 -13.195 1.00 96.38 115 LYS A CA 1
ATOM 874 C C . LYS A 1 115 ? 4.464 -11.971 -13.087 1.00 96.38 115 LYS A C 1
ATOM 876 O O . LYS A 1 115 ? 4.892 -11.206 -13.953 1.00 96.38 115 LYS A O 1
ATOM 881 N N . TYR A 1 116 ? 5.191 -12.398 -12.061 1.00 94.81 116 TYR A N 1
ATOM 882 C CA . TYR A 1 116 ? 6.593 -12.020 -11.903 1.00 94.81 116 TYR A CA 1
ATOM 883 C C . TYR A 1 116 ? 7.491 -12.722 -12.924 1.00 94.81 116 TYR A C 1
ATOM 885 O O . TYR A 1 116 ? 8.388 -12.084 -13.486 1.00 94.81 116 TYR A O 1
ATOM 893 N N . ASN A 1 117 ? 7.216 -14.001 -13.215 1.00 93.81 117 ASN A N 1
ATOM 894 C CA . ASN A 1 117 ? 8.111 -14.871 -13.986 1.00 93.81 117 ASN A CA 1
ATOM 895 C C . ASN A 1 117 ? 9.552 -14.749 -13.430 1.00 93.81 117 ASN A C 1
ATOM 897 O O . ASN A 1 117 ? 9.741 -14.593 -12.225 1.00 93.81 117 ASN A O 1
ATOM 901 N N . ASP A 1 118 ? 10.560 -14.689 -14.299 1.00 93.75 118 ASP A N 1
ATOM 902 C CA . ASP A 1 118 ? 11.969 -14.533 -13.904 1.00 93.75 118 ASP A CA 1
ATOM 903 C C . ASP A 1 118 ? 12.345 -13.112 -13.429 1.00 93.75 118 ASP A C 1
ATOM 905 O O . ASP A 1 118 ? 13.513 -12.816 -13.186 1.00 93.75 118 ASP A O 1
ATOM 909 N N . ASN A 1 119 ? 11.373 -12.199 -13.305 1.00 96.81 119 ASN A N 1
ATOM 910 C CA . ASN A 1 119 ? 11.610 -10.818 -12.875 1.00 96.81 119 ASN A CA 1
ATOM 911 C C . ASN A 1 119 ? 11.288 -10.578 -11.395 1.00 96.81 119 ASN A C 1
ATOM 913 O O . ASN A 1 119 ? 11.343 -9.427 -10.955 1.00 96.81 119 ASN A O 1
ATOM 917 N N . GLY A 1 120 ? 10.925 -11.611 -10.631 1.00 96.31 120 GLY A N 1
ATOM 918 C CA . GLY A 1 120 ? 10.737 -11.510 -9.183 1.00 96.31 120 GLY A CA 1
ATOM 919 C C . GLY A 1 120 ? 12.045 -11.187 -8.454 1.00 96.31 120 GLY A C 1
ATOM 920 O O . GLY A 1 120 ? 13.138 -11.519 -8.919 1.00 96.31 120 GLY A O 1
ATOM 921 N N . ARG A 1 121 ? 11.964 -10.508 -7.306 1.00 97.12 121 ARG A N 1
ATOM 922 C CA . ARG A 1 121 ? 13.140 -10.308 -6.446 1.00 97.12 121 ARG A CA 1
ATOM 923 C C . ARG A 1 121 ? 13.622 -11.646 -5.863 1.00 97.12 121 ARG A C 1
ATOM 925 O O . ARG A 1 121 ? 12.808 -12.548 -5.664 1.00 97.12 121 ARG A O 1
ATOM 932 N N . PRO A 1 122 ? 14.918 -11.779 -5.526 1.00 94.69 122 PRO A N 1
ATOM 933 C CA . PRO A 1 122 ? 15.417 -12.967 -4.839 1.00 94.69 122 PRO A CA 1
ATOM 934 C C . PRO A 1 122 ? 14.636 -13.250 -3.549 1.00 94.69 122 PRO A C 1
ATOM 936 O O . PRO A 1 122 ? 14.449 -12.353 -2.729 1.00 94.69 122 PRO A O 1
ATOM 939 N N . GLY A 1 123 ? 14.201 -14.499 -3.366 1.00 92.00 123 GLY A N 1
ATOM 940 C CA . GLY A 1 123 ? 13.450 -14.930 -2.182 1.00 92.00 123 GLY A CA 1
ATOM 941 C C . GLY A 1 123 ? 11.949 -14.628 -2.211 1.00 92.00 123 GLY A C 1
ATOM 942 O O . GLY A 1 123 ? 11.287 -14.873 -1.207 1.00 92.00 123 GLY A O 1
ATOM 943 N N . LEU A 1 124 ? 11.414 -14.117 -3.325 1.00 94.00 124 LEU A N 1
ATOM 944 C CA . LEU A 1 124 ? 9.971 -14.046 -3.547 1.00 94.00 124 LEU A CA 1
ATOM 945 C C . LEU A 1 124 ? 9.405 -15.455 -3.771 1.00 94.00 124 LEU A C 1
ATOM 947 O O . LEU A 1 124 ? 9.913 -16.194 -4.613 1.00 94.00 124 LEU A O 1
ATOM 951 N N . ILE A 1 125 ? 8.359 -15.806 -3.027 1.00 93.81 125 ILE A N 1
ATOM 952 C CA . ILE A 1 125 ? 7.669 -17.099 -3.124 1.00 93.81 125 ILE A CA 1
ATOM 953 C C . ILE A 1 125 ? 6.474 -17.002 -4.077 1.00 93.81 125 ILE A C 1
ATOM 955 O O . ILE A 1 125 ? 6.199 -17.943 -4.814 1.00 93.81 125 ILE A O 1
ATOM 959 N N . ALA A 1 126 ? 5.754 -15.880 -4.064 1.00 92.88 126 ALA A N 1
ATOM 960 C CA . ALA A 1 126 ? 4.576 -15.683 -4.898 1.00 92.88 126 ALA A CA 1
ATOM 961 C C . ALA A 1 126 ? 4.889 -15.556 -6.403 1.00 92.88 126 ALA A C 1
ATOM 963 O O . ALA A 1 126 ? 5.706 -14.736 -6.823 1.00 92.88 126 ALA A O 1
ATOM 964 N N . ASP A 1 127 ? 4.126 -16.278 -7.228 1.00 93.81 127 ASP A N 1
ATOM 965 C CA . ASP A 1 127 ? 4.255 -16.248 -8.693 1.00 93.81 127 ASP A CA 1
ATOM 966 C C . ASP A 1 127 ? 3.624 -15.000 -9.332 1.00 93.81 127 ASP A C 1
ATOM 968 O O . ASP A 1 127 ? 4.043 -14.526 -10.398 1.00 93.81 127 ASP A O 1
ATOM 972 N N . THR A 1 128 ? 2.581 -14.457 -8.697 1.00 96.75 128 THR A N 1
ATOM 973 C CA . THR A 1 128 ? 1.798 -13.333 -9.215 1.00 96.75 128 THR A CA 1
ATOM 974 C C . THR A 1 128 ? 1.850 -12.133 -8.282 1.00 96.75 128 THR A C 1
ATOM 976 O O . THR A 1 128 ? 1.973 -12.249 -7.063 1.00 96.75 128 THR A O 1
ATOM 979 N N . THR A 1 129 ? 1.678 -10.945 -8.862 1.00 96.88 129 THR A N 1
ATOM 980 C CA . THR A 1 129 ? 1.538 -9.699 -8.097 1.00 96.88 129 THR A CA 1
ATOM 981 C C . THR A 1 129 ? 0.339 -9.720 -7.152 1.00 96.88 129 THR A C 1
ATOM 983 O O . THR A 1 129 ? 0.387 -9.044 -6.132 1.00 96.88 129 THR A O 1
ATOM 986 N N . PHE A 1 130 ? -0.716 -10.482 -7.455 1.00 96.88 130 PHE A N 1
ATOM 987 C CA . PHE A 1 130 ? -1.868 -10.651 -6.571 1.00 96.88 130 PHE A CA 1
ATOM 988 C C . PHE A 1 130 ? -1.554 -11.580 -5.393 1.00 96.88 130 PHE A C 1
ATOM 990 O O . PHE A 1 130 ? -1.800 -11.216 -4.244 1.00 96.88 130 PHE A O 1
ATOM 997 N N . ASP A 1 131 ? -0.946 -12.739 -5.653 1.00 93.94 131 ASP A N 1
ATOM 998 C CA . ASP A 1 131 ? -0.583 -13.697 -4.604 1.00 93.94 131 ASP A CA 1
ATOM 999 C C . ASP A 1 131 ? 0.461 -13.098 -3.652 1.00 93.94 131 ASP A C 1
ATOM 1001 O O . ASP A 1 131 ? 0.364 -13.287 -2.443 1.00 93.94 131 ASP A O 1
ATOM 1005 N N . ALA A 1 132 ? 1.371 -12.260 -4.161 1.00 96.00 132 ALA A N 1
ATOM 1006 C CA . ALA A 1 132 ? 2.327 -11.529 -3.332 1.00 96.00 132 ALA A CA 1
ATOM 1007 C C . ALA A 1 132 ? 1.650 -10.549 -2.356 1.00 96.00 132 ALA A C 1
ATOM 1009 O O . ALA A 1 132 ? 2.198 -10.251 -1.298 1.00 96.00 132 ALA A O 1
ATOM 1010 N N . ILE A 1 133 ? 0.455 -10.038 -2.671 1.00 95.88 133 ILE A N 1
ATOM 1011 C CA . ILE A 1 133 ? -0.321 -9.223 -1.721 1.00 95.88 133 ILE A CA 1
ATOM 1012 C C . ILE A 1 133 ? -0.922 -10.113 -0.637 1.00 95.88 133 ILE A C 1
ATOM 1014 O O . ILE A 1 133 ? -0.894 -9.742 0.537 1.00 95.88 133 ILE A O 1
ATOM 1018 N N . LEU A 1 134 ? -1.444 -11.285 -1.014 1.00 92.25 134 LEU A N 1
ATOM 1019 C CA . LEU A 1 134 ? -2.022 -12.250 -0.074 1.00 92.25 134 LEU A CA 1
ATOM 1020 C C . LEU A 1 134 ? -0.986 -12.773 0.929 1.00 92.25 134 LEU A C 1
ATOM 1022 O O . LEU A 1 134 ? -1.314 -12.959 2.100 1.00 92.25 134 LEU A O 1
ATOM 1026 N N . THR A 1 135 ? 0.260 -12.971 0.496 1.00 90.25 135 THR A N 1
ATOM 1027 C CA . THR A 1 135 ? 1.373 -13.397 1.361 1.00 90.25 135 THR A CA 1
ATOM 1028 C C . THR A 1 135 ? 2.056 -12.234 2.084 1.00 90.25 135 THR A C 1
ATOM 1030 O O . THR A 1 135 ? 2.887 -12.457 2.962 1.00 90.25 135 THR A O 1
ATOM 1033 N N . GLY A 1 136 ? 1.705 -10.986 1.755 1.00 91.31 136 GLY A N 1
ATOM 1034 C CA . GLY A 1 136 ? 2.333 -9.783 2.307 1.00 91.31 136 GLY A CA 1
ATOM 1035 C C . GLY A 1 136 ? 3.730 -9.484 1.749 1.00 91.31 136 GLY A C 1
ATOM 1036 O O . GLY A 1 136 ? 4.387 -8.562 2.225 1.00 91.31 136 GLY A O 1
ATOM 1037 N N . GLU A 1 137 ? 4.180 -10.222 0.734 1.00 94.00 137 GLU A N 1
ATOM 1038 C CA . GLU A 1 137 ? 5.456 -10.015 0.041 1.00 94.00 137 GLU A CA 1
ATOM 1039 C C . GLU A 1 137 ? 5.451 -8.796 -0.897 1.00 94.00 137 GLU A C 1
ATOM 1041 O O . GLU A 1 137 ? 6.518 -8.320 -1.287 1.00 94.00 137 GLU A O 1
ATOM 1046 N N . ARG A 1 138 ? 4.263 -8.281 -1.245 1.00 97.38 138 ARG A N 1
ATOM 1047 C CA . ARG A 1 138 ? 4.042 -7.024 -1.970 1.00 97.38 138 ARG A CA 1
ATOM 1048 C C . ARG A 1 138 ? 3.194 -6.081 -1.122 1.00 97.38 138 ARG A C 1
ATOM 1050 O O . ARG A 1 138 ? 2.053 -6.374 -0.773 1.00 97.38 138 ARG A O 1
ATOM 1057 N N . THR A 1 139 ? 3.742 -4.904 -0.846 1.00 97.69 139 THR A N 1
ATOM 1058 C CA . THR A 1 139 ? 3.137 -3.866 0.009 1.00 97.69 139 THR A CA 1
ATOM 1059 C C . THR A 1 139 ? 3.081 -2.499 -0.671 1.00 97.69 139 THR A C 1
ATOM 1061 O O . THR A 1 139 ? 2.730 -1.496 -0.053 1.00 97.69 139 THR A O 1
ATOM 1064 N N . ALA A 1 140 ? 3.403 -2.427 -1.962 1.00 97.81 140 ALA A N 1
ATOM 1065 C CA . ALA A 1 140 ? 3.303 -1.201 -2.738 1.00 97.81 140 ALA A CA 1
ATOM 1066 C C . ALA A 1 140 ? 2.854 -1.447 -4.175 1.00 97.81 140 ALA A C 1
ATOM 1068 O O . ALA A 1 140 ? 2.817 -2.576 -4.666 1.00 97.81 140 ALA A O 1
ATOM 1069 N N . THR A 1 141 ? 2.473 -0.371 -4.860 1.00 97.38 141 THR A N 1
ATOM 1070 C CA . THR A 1 141 ? 2.314 -0.391 -6.310 1.00 97.38 141 THR A CA 1
ATOM 1071 C C . THR A 1 141 ? 2.726 0.922 -6.952 1.00 97.38 141 THR A C 1
ATOM 1073 O O . THR A 1 141 ? 2.387 2.005 -6.469 1.00 97.38 141 THR A O 1
ATOM 1076 N N . THR A 1 142 ? 3.399 0.807 -8.094 1.00 96.81 142 THR A N 1
ATOM 1077 C CA . THR A 1 142 ? 3.798 1.933 -8.933 1.00 96.81 142 THR A CA 1
ATOM 1078 C C . THR A 1 142 ? 2.710 2.204 -9.975 1.00 96.81 142 THR A C 1
ATOM 1080 O O . THR A 1 142 ? 2.071 1.287 -10.505 1.00 96.81 142 THR A O 1
ATOM 1083 N N . ARG A 1 143 ? 2.456 3.483 -10.231 1.00 95.56 143 ARG A N 1
ATOM 1084 C CA . ARG A 1 143 ? 1.495 4.028 -11.193 1.00 95.56 143 ARG A CA 1
ATOM 1085 C C . ARG A 1 143 ? 2.200 5.089 -12.024 1.00 95.56 143 ARG A C 1
ATOM 1087 O O . ARG A 1 143 ? 3.021 5.831 -11.484 1.00 95.56 143 ARG A O 1
ATOM 1094 N N . TYR A 1 144 ? 1.887 5.164 -13.313 1.00 94.44 144 TYR A N 1
ATOM 1095 C CA . TYR A 1 144 ? 2.529 6.119 -14.208 1.00 94.44 144 TYR A CA 1
ATOM 1096 C C . TYR A 1 144 ? 1.546 7.193 -14.681 1.00 94.44 144 TYR A C 1
ATOM 1098 O O . TYR A 1 144 ? 0.386 6.903 -14.958 1.00 94.44 144 TYR A O 1
ATOM 1106 N N . GLU A 1 145 ? 2.019 8.433 -14.826 1.00 91.44 145 GLU A N 1
ATOM 1107 C CA . GLU A 1 145 ? 1.239 9.550 -15.391 1.00 91.44 145 GLU A CA 1
ATOM 1108 C C . GLU A 1 145 ? 0.635 9.196 -16.757 1.00 91.44 145 GLU A C 1
ATOM 1110 O O . GLU A 1 145 ? -0.539 9.460 -17.012 1.00 91.44 145 GLU A O 1
ATOM 1115 N N . LYS A 1 146 ? 1.417 8.519 -17.605 1.00 88.94 146 LYS A N 1
ATOM 1116 C CA . LYS A 1 146 ? 1.007 8.100 -18.953 1.00 88.94 146 LYS A CA 1
ATOM 1117 C C . LYS A 1 146 ? -0.189 7.138 -18.984 1.00 88.94 146 LYS A C 1
ATOM 1119 O O . LYS A 1 146 ? -0.786 6.972 -20.040 1.00 88.94 146 LYS A O 1
ATOM 1124 N N . ASP A 1 147 ? -0.518 6.491 -17.862 1.00 86.88 147 ASP A N 1
ATOM 1125 C CA . ASP A 1 147 ? -1.618 5.523 -17.785 1.00 86.88 147 ASP A CA 1
ATOM 1126 C C . ASP A 1 147 ? -2.987 6.224 -17.656 1.00 86.88 147 ASP A C 1
ATOM 1128 O O . ASP A 1 147 ? -4.017 5.557 -17.598 1.00 86.88 147 ASP A O 1
ATOM 1132 N N . GLY A 1 148 ? -3.019 7.561 -17.548 1.00 84.31 148 GLY A N 1
ATOM 1133 C CA . GLY A 1 148 ? -4.242 8.378 -17.530 1.00 84.31 148 GLY A CA 1
ATOM 1134 C C . GLY A 1 148 ? -5.057 8.320 -16.233 1.00 84.31 148 GLY A C 1
ATOM 1135 O O . GLY A 1 148 ? -5.926 9.154 -16.013 1.00 84.31 148 GLY A O 1
ATOM 1136 N N . ASN A 1 149 ? -4.745 7.389 -15.331 1.00 89.44 149 ASN A N 1
ATOM 1137 C CA . ASN A 1 149 ? -5.510 7.148 -14.103 1.00 89.44 149 ASN A CA 1
ATOM 1138 C C . ASN A 1 149 ? -4.869 7.766 -12.851 1.00 89.44 149 ASN A C 1
ATOM 1140 O O . ASN A 1 149 ? -5.251 7.436 -11.729 1.00 89.44 149 ASN A O 1
ATOM 1144 N N . LEU A 1 150 ? -3.866 8.638 -12.992 1.00 91.19 150 LEU A N 1
ATOM 1145 C CA . LEU A 1 150 ? -3.144 9.150 -11.824 1.00 91.19 150 LEU A CA 1
ATOM 1146 C C . LEU A 1 150 ? -4.034 10.015 -10.919 1.00 91.19 150 LEU A C 1
ATOM 1148 O O . LEU A 1 150 ? -3.916 9.936 -9.700 1.00 91.19 150 LEU A O 1
ATOM 1152 N N . ASP A 1 151 ? -4.959 10.787 -11.489 1.00 92.75 151 ASP A N 1
ATOM 1153 C CA . ASP A 1 151 ? -5.881 11.629 -10.716 1.00 92.75 151 ASP A CA 1
ATOM 1154 C C . ASP A 1 151 ? -6.878 10.814 -9.881 1.00 92.75 151 ASP A C 1
ATOM 1156 O O . ASP A 1 151 ? -7.319 11.271 -8.826 1.00 92.75 151 ASP A O 1
ATOM 1160 N N . TYR A 1 152 ? -7.173 9.576 -10.287 1.00 94.69 152 TYR A N 1
ATOM 1161 C CA . TYR A 1 152 ? -7.901 8.617 -9.456 1.00 94.69 152 TYR A CA 1
ATOM 1162 C C . TYR A 1 152 ? -7.078 8.244 -8.214 1.00 94.69 152 TYR A C 1
ATOM 1164 O O . TYR A 1 152 ? -7.542 8.386 -7.084 1.00 94.69 152 TYR A O 1
ATOM 1172 N N . TRP A 1 153 ? -5.811 7.865 -8.407 1.00 94.94 153 TRP A N 1
ATOM 1173 C CA . TRP A 1 153 ? -4.922 7.451 -7.315 1.00 94.94 153 TRP A CA 1
ATOM 1174 C C . TRP A 1 153 ? -4.477 8.604 -6.402 1.00 94.94 153 TRP A C 1
ATOM 1176 O O . TRP A 1 153 ? -4.224 8.375 -5.222 1.00 94.94 153 TRP A O 1
ATOM 1186 N N . LYS A 1 154 ? -4.422 9.852 -6.890 1.00 93.44 154 LYS A N 1
ATOM 1187 C CA . LYS A 1 154 ? -4.112 11.044 -6.069 1.00 93.44 154 LYS A CA 1
ATOM 1188 C C . LYS A 1 154 ? -5.151 11.315 -4.979 1.00 93.44 154 LYS A C 1
ATOM 1190 O O . LYS A 1 154 ? -4.849 12.005 -4.008 1.00 93.44 154 LYS A O 1
ATOM 1195 N N . GLN A 1 155 ? -6.372 10.806 -5.137 1.00 93.94 155 GLN A N 1
ATOM 1196 C CA . GLN A 1 155 ? -7.438 10.974 -4.149 1.00 93.94 155 GLN A CA 1
ATOM 1197 C C . GLN A 1 155 ? -7.281 10.042 -2.943 1.00 93.94 155 GLN A C 1
ATOM 1199 O O . GLN A 1 155 ? -7.903 10.297 -1.910 1.00 93.94 155 GLN A O 1
ATOM 1204 N N . VAL A 1 156 ? -6.473 8.986 -3.081 1.00 93.94 156 VAL A N 1
ATOM 1205 C CA . VAL A 1 156 ? -6.254 7.956 -2.066 1.00 93.94 156 VAL A CA 1
ATOM 1206 C C . VAL A 1 156 ? -5.428 8.511 -0.910 1.00 93.94 156 VAL A C 1
ATOM 1208 O O . VAL A 1 156 ? -4.343 9.068 -1.105 1.00 93.94 156 VAL A O 1
ATOM 1211 N N . LYS A 1 157 ? -5.915 8.318 0.314 1.00 92.81 157 LYS A N 1
ATOM 1212 C CA . LYS A 1 157 ? -5.271 8.766 1.551 1.00 92.81 157 LYS A CA 1
ATOM 1213 C C . LYS A 1 157 ? -4.900 7.581 2.429 1.00 92.81 157 LYS A C 1
ATOM 1215 O O . LYS A 1 157 ? -5.431 6.484 2.298 1.00 92.81 157 LYS A O 1
ATOM 1220 N N . VAL A 1 158 ? -3.981 7.819 3.361 1.00 91.38 158 VAL A N 1
ATOM 1221 C CA . VAL A 1 158 ? -3.659 6.839 4.407 1.00 91.38 158 VAL A CA 1
ATOM 1222 C C . VAL A 1 158 ? -4.938 6.475 5.167 1.00 91.38 158 VAL A C 1
ATOM 1224 O O . VAL A 1 158 ? -5.679 7.362 5.586 1.00 91.38 158 VAL A O 1
ATOM 1227 N N . GLY A 1 159 ? -5.184 5.175 5.333 1.00 88.38 159 GLY A N 1
ATOM 1228 C CA . GLY A 1 159 ? -6.393 4.633 5.953 1.00 88.38 159 GLY A CA 1
ATOM 1229 C C . GLY A 1 159 ? -7.532 4.296 4.985 1.00 88.38 159 GLY A C 1
ATOM 1230 O O . GLY A 1 159 ? -8.433 3.565 5.389 1.00 88.38 159 GLY A O 1
ATOM 1231 N N . ASP A 1 160 ? -7.491 4.755 3.729 1.00 92.06 160 ASP A N 1
ATOM 1232 C CA . ASP A 1 160 ? -8.438 4.307 2.702 1.00 92.06 160 ASP A CA 1
ATOM 1233 C C . ASP A 1 160 ? -8.205 2.830 2.340 1.00 92.06 160 ASP A C 1
ATOM 1235 O O . ASP A 1 160 ? -7.140 2.262 2.608 1.00 92.06 160 ASP A O 1
ATOM 1239 N N . ILE A 1 161 ? -9.215 2.207 1.733 1.00 95.12 161 ILE A N 1
ATOM 1240 C CA . ILE A 1 161 ? -9.197 0.796 1.342 1.00 95.12 161 ILE A CA 1
ATOM 1241 C C . ILE A 1 161 ? -9.091 0.698 -0.178 1.00 95.12 161 ILE A C 1
ATOM 1243 O O . ILE A 1 161 ? -9.822 1.378 -0.898 1.00 95.12 161 ILE A O 1
ATOM 1247 N N . ILE A 1 162 ? -8.210 -0.173 -0.666 1.00 97.12 162 ILE A N 1
ATOM 1248 C CA . ILE A 1 162 ? -8.138 -0.540 -2.081 1.00 97.12 162 ILE A CA 1
ATOM 1249 C C . ILE A 1 162 ? -8.491 -2.019 -2.211 1.00 97.12 162 ILE A C 1
ATOM 1251 O O . ILE A 1 162 ? -7.872 -2.857 -1.559 1.00 97.12 162 ILE A O 1
ATOM 1255 N N . THR A 1 163 ? -9.451 -2.334 -3.071 1.00 97.06 163 THR A N 1
ATOM 1256 C CA . THR A 1 163 ? -9.741 -3.698 -3.505 1.00 97.06 163 THR A CA 1
ATOM 1257 C C . THR A 1 163 ? -8.950 -3.979 -4.778 1.00 97.06 163 THR A C 1
ATOM 1259 O O . THR A 1 163 ? -9.162 -3.341 -5.812 1.00 97.06 163 THR A O 1
ATOM 1262 N N . TRP A 1 164 ? -8.015 -4.921 -4.709 1.00 97.06 164 TRP A N 1
ATOM 1263 C CA . TRP A 1 164 ? -7.314 -5.432 -5.882 1.00 97.06 164 TRP A CA 1
ATOM 1264 C C . TRP A 1 164 ? -8.057 -6.635 -6.442 1.00 97.06 164 TRP A C 1
ATOM 1266 O O . TRP A 1 164 ? -8.445 -7.514 -5.681 1.00 97.06 164 TRP A O 1
ATOM 1276 N N . GLU A 1 165 ? -8.226 -6.681 -7.758 1.00 95.31 165 GLU A N 1
ATOM 1277 C CA . GLU A 1 165 ? -8.824 -7.803 -8.484 1.00 95.31 165 GLU A CA 1
ATOM 1278 C C . GLU A 1 165 ? -7.767 -8.492 -9.361 1.00 95.31 165 GLU A C 1
ATOM 1280 O O . GLU A 1 165 ? -7.026 -7.830 -10.100 1.00 95.31 165 GLU A O 1
ATOM 1285 N N . ALA A 1 166 ? -7.681 -9.816 -9.252 1.00 95.06 166 ALA A N 1
ATOM 1286 C CA . ALA A 1 166 ? -6.862 -10.682 -10.090 1.00 95.06 166 ALA A CA 1
ATOM 1287 C C . ALA A 1 166 ? -7.508 -10.908 -11.468 1.00 95.06 166 ALA A C 1
ATOM 1289 O O . ALA A 1 166 ? -8.647 -10.527 -11.720 1.00 95.06 166 ALA A O 1
ATOM 1290 N N . GLU A 1 167 ? -6.786 -11.562 -12.377 1.00 93.56 167 GLU A N 1
ATOM 1291 C CA . GLU A 1 167 ? -7.312 -11.895 -13.710 1.00 93.56 167 GLU A CA 1
ATOM 1292 C C . GLU A 1 167 ? -8.439 -12.941 -13.657 1.00 93.56 167 GLU A C 1
ATOM 1294 O O . GLU A 1 167 ? -9.375 -12.884 -14.446 1.00 93.56 167 GLU A O 1
ATOM 1299 N N . ASP A 1 168 ? -8.378 -13.852 -12.684 1.00 91.75 168 ASP A N 1
ATOM 1300 C CA . ASP A 1 168 ? -9.376 -14.900 -12.437 1.00 91.75 168 ASP A CA 1
ATOM 1301 C C . ASP A 1 168 ? -10.575 -14.427 -11.590 1.00 91.75 168 ASP A C 1
ATOM 1303 O O . ASP A 1 168 ? -11.418 -15.233 -11.197 1.00 91.75 168 ASP A O 1
ATOM 1307 N N . GLY A 1 169 ? -10.659 -13.125 -11.297 1.00 92.62 169 GLY A N 1
ATOM 1308 C CA . GLY A 1 169 ? -11.746 -12.515 -10.531 1.00 92.62 169 GLY A CA 1
ATOM 1309 C C . GLY A 1 169 ? -11.590 -12.581 -9.009 1.00 92.62 169 GLY A C 1
ATOM 1310 O O . GLY A 1 169 ? -12.435 -12.026 -8.301 1.00 92.62 169 GLY A O 1
ATOM 1311 N N . ARG A 1 170 ? -10.522 -13.196 -8.471 1.00 93.81 170 ARG A N 1
ATOM 1312 C CA . ARG A 1 170 ? -10.223 -13.123 -7.029 1.00 93.81 170 ARG A CA 1
ATOM 1313 C C . ARG A 1 170 ? -10.015 -11.673 -6.598 1.00 93.81 170 ARG A C 1
ATOM 1315 O O . ARG A 1 170 ? -9.443 -10.872 -7.334 1.00 93.81 170 ARG A O 1
ATOM 1322 N N . LYS A 1 171 ? -10.444 -11.341 -5.378 1.00 95.12 171 LYS A N 1
ATOM 1323 C CA . LYS A 1 171 ? -10.335 -9.991 -4.810 1.00 95.12 171 LYS A CA 1
ATOM 1324 C C . LYS A 1 171 ? -9.634 -9.995 -3.463 1.00 95.12 171 LYS A C 1
ATOM 1326 O O . LYS A 1 171 ? -9.747 -10.952 -2.704 1.00 95.12 171 LYS A O 1
ATOM 1331 N N . VAL A 1 172 ? -8.921 -8.911 -3.170 1.00 92.75 172 VAL A N 1
ATOM 1332 C CA . VAL A 1 172 ? -8.276 -8.691 -1.874 1.00 92.75 172 VAL A CA 1
ATOM 1333 C C . VAL A 1 172 ? -8.352 -7.225 -1.468 1.00 92.75 172 VAL A C 1
ATOM 1335 O O . VAL A 1 172 ? -8.040 -6.336 -2.258 1.00 92.75 172 VAL A O 1
ATOM 1338 N N . ASP A 1 173 ? -8.734 -6.982 -0.216 1.00 94.31 173 ASP A N 1
ATOM 1339 C CA . ASP A 1 173 ? -8.773 -5.644 0.367 1.00 94.31 173 ASP A CA 1
ATOM 1340 C C . ASP A 1 173 ? -7.464 -5.329 1.103 1.00 94.31 173 ASP A C 1
ATOM 1342 O O . ASP A 1 173 ? -6.977 -6.092 1.943 1.00 94.31 173 ASP A O 1
ATOM 1346 N N . VAL A 1 174 ? -6.910 -4.152 0.826 1.00 95.75 174 VAL A N 1
ATOM 1347 C CA . VAL A 1 174 ? -5.719 -3.621 1.492 1.00 95.75 174 VAL A CA 1
ATOM 1348 C C . VAL A 1 174 ? -6.009 -2.240 2.064 1.00 95.75 174 VAL A C 1
ATOM 1350 O O . VAL A 1 174 ? -6.783 -1.472 1.496 1.00 95.75 174 VAL A O 1
ATOM 1353 N N . VAL A 1 175 ? -5.368 -1.899 3.180 1.00 95.31 175 VAL A N 1
ATOM 1354 C CA . VAL A 1 175 ? -5.438 -0.555 3.763 1.00 95.31 175 VAL A CA 1
ATOM 1355 C C . VAL A 1 175 ? -4.187 0.228 3.398 1.00 95.31 175 VAL A C 1
ATOM 1357 O O . VAL A 1 175 ? -3.065 -0.265 3.530 1.00 95.31 175 VAL A O 1
ATOM 1360 N N . VAL A 1 176 ? -4.378 1.462 2.947 1.00 95.62 176 VAL A N 1
ATOM 1361 C CA . VAL A 1 176 ? -3.300 2.345 2.502 1.00 95.62 176 VAL A CA 1
ATOM 1362 C C . VAL A 1 176 ? -2.477 2.800 3.702 1.00 95.62 176 VAL A C 1
ATOM 1364 O O . VAL A 1 176 ? -3.003 3.373 4.657 1.00 95.62 176 VAL A O 1
ATOM 1367 N N . THR A 1 177 ? -1.168 2.575 3.637 1.00 94.62 177 THR A N 1
ATOM 1368 C CA . THR A 1 177 ? -0.193 2.952 4.672 1.00 94.62 177 THR A CA 1
ATOM 1369 C C . THR A 1 177 ? 0.630 4.170 4.268 1.00 94.62 177 THR A C 1
ATOM 1371 O O . THR A 1 177 ? 1.087 4.910 5.136 1.00 94.62 177 THR A O 1
ATOM 1374 N N . LYS A 1 178 ? 0.769 4.429 2.962 1.00 93.69 178 LYS A N 1
ATOM 1375 C CA . LYS A 1 178 ? 1.401 5.636 2.425 1.00 93.69 178 LYS A CA 1
ATOM 1376 C C . LYS A 1 178 ? 0.668 6.092 1.170 1.00 93.69 178 LYS A C 1
ATOM 1378 O O . LYS A 1 178 ? 0.552 5.334 0.206 1.00 93.69 178 LYS A O 1
ATOM 1383 N N . ALA A 1 179 ? 0.178 7.330 1.207 1.00 93.62 179 ALA A N 1
ATOM 1384 C CA . ALA A 1 179 ? -0.473 7.965 0.066 1.00 93.62 179 ALA A CA 1
ATOM 1385 C C . ALA A 1 179 ? 0.491 8.096 -1.120 1.00 93.62 179 ALA A C 1
ATOM 1387 O O . ALA A 1 179 ? 1.707 8.012 -0.953 1.00 93.62 179 ALA A O 1
ATOM 1388 N N . LEU A 1 180 ? -0.065 8.317 -2.309 1.00 96.00 180 LEU A N 1
ATOM 1389 C CA . LEU A 1 180 ? 0.682 8.388 -3.557 1.00 96.00 180 LEU A CA 1
ATOM 1390 C C . LEU A 1 180 ? 1.778 9.473 -3.509 1.00 96.00 180 LEU A C 1
ATOM 1392 O O . LEU A 1 180 ? 1.491 10.643 -3.264 1.00 96.00 180 LEU A O 1
ATOM 1396 N N . TYR A 1 181 ? 3.027 9.100 -3.786 1.00 95.56 181 TYR A N 1
ATOM 1397 C CA . TYR A 1 181 ? 4.167 10.022 -3.853 1.00 95.56 181 TYR A CA 1
ATOM 1398 C C . TYR A 1 181 ? 5.010 9.772 -5.099 1.00 95.56 181 TYR A C 1
ATOM 1400 O O . TYR A 1 181 ? 5.041 8.666 -5.638 1.00 95.56 181 TYR A O 1
ATOM 1408 N N . LYS A 1 182 ? 5.703 10.813 -5.566 1.00 96.62 182 LYS A N 1
ATOM 1409 C CA . LYS A 1 182 ? 6.573 10.731 -6.742 1.00 96.62 182 LYS A CA 1
ATOM 1410 C C . LYS A 1 182 ? 7.835 9.937 -6.401 1.00 96.62 182 LYS A C 1
ATOM 1412 O O . LYS A 1 182 ? 8.469 10.215 -5.386 1.00 96.62 182 LYS A O 1
ATOM 1417 N N . LEU A 1 183 ? 8.202 8.956 -7.229 1.00 95.25 183 LEU A N 1
ATOM 1418 C CA . LEU A 1 183 ? 9.399 8.140 -6.992 1.00 95.25 183 LEU A CA 1
ATOM 1419 C C . LEU A 1 183 ? 10.684 8.930 -7.256 1.00 95.25 183 LEU A C 1
ATOM 1421 O O . LEU A 1 183 ? 11.638 8.826 -6.481 1.00 95.25 183 LEU A O 1
ATOM 1425 N N . LYS A 1 184 ? 10.712 9.761 -8.304 1.00 95.25 184 LYS A N 1
ATOM 1426 C CA . LYS A 1 184 ? 11.853 10.644 -8.567 1.00 95.25 184 LYS A CA 1
ATOM 1427 C C . LYS A 1 184 ? 12.081 11.596 -7.392 1.00 95.25 184 LYS A C 1
ATOM 1429 O O . LYS A 1 184 ? 11.165 12.296 -6.973 1.00 95.25 184 LYS A O 1
ATOM 1434 N N . GLY A 1 185 ? 13.316 11.631 -6.893 1.00 92.88 185 GLY A N 1
ATOM 1435 C CA . GLY A 1 185 ? 13.709 12.489 -5.771 1.00 92.88 185 GLY A CA 1
ATOM 1436 C C . GLY A 1 185 ? 13.264 11.987 -4.394 1.00 92.88 185 GLY A C 1
ATOM 1437 O O . GLY A 1 185 ? 13.562 12.640 -3.403 1.00 92.88 185 GLY A O 1
ATOM 1438 N N . SER A 1 186 ? 12.602 10.826 -4.302 1.00 92.12 186 SER A N 1
ATOM 1439 C CA . SER A 1 186 ? 12.183 10.248 -3.013 1.00 92.12 186 SER A CA 1
ATOM 1440 C C . SER A 1 186 ? 13.324 9.624 -2.200 1.00 92.12 186 SER A C 1
ATOM 1442 O O . SER A 1 186 ? 13.114 9.270 -1.045 1.00 92.12 186 SER A O 1
ATOM 1444 N N . GLY A 1 187 ? 14.502 9.444 -2.806 1.00 92.56 187 GLY A N 1
ATOM 1445 C CA . GLY A 1 187 ? 15.620 8.699 -2.218 1.00 92.56 187 GLY A CA 1
ATOM 1446 C C . GLY A 1 187 ? 15.473 7.173 -2.287 1.00 92.56 187 GLY A C 1
ATOM 1447 O O . GLY A 1 187 ? 16.395 6.477 -1.885 1.00 92.56 187 GLY A O 1
ATOM 1448 N N . MET A 1 188 ? 14.357 6.658 -2.824 1.00 94.25 188 MET A N 1
ATOM 1449 C CA . MET A 1 188 ? 14.100 5.222 -2.967 1.00 94.25 188 MET A CA 1
ATOM 1450 C C . MET A 1 188 ? 15.175 4.541 -3.819 1.00 94.25 188 MET A C 1
ATOM 1452 O O . MET A 1 188 ? 15.342 4.867 -4.999 1.00 94.25 188 MET A O 1
ATOM 1456 N N . THR A 1 189 ? 15.863 3.560 -3.243 1.00 96.25 189 THR A N 1
ATOM 1457 C CA . THR A 1 189 ? 16.825 2.732 -3.975 1.00 96.25 189 THR A CA 1
ATOM 1458 C C . THR A 1 189 ? 16.122 1.613 -4.759 1.00 96.25 189 THR A C 1
ATOM 1460 O O . THR A 1 189 ?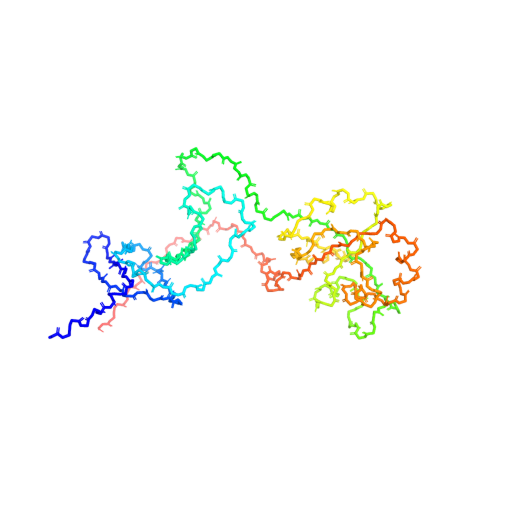 15.025 1.188 -4.386 1.00 96.25 189 THR A O 1
ATOM 1463 N N . PRO A 1 190 ? 16.750 1.059 -5.819 1.00 96.31 190 PRO A N 1
ATOM 1464 C CA . PRO A 1 190 ? 16.199 -0.087 -6.546 1.00 96.31 190 PRO A CA 1
ATOM 1465 C C . PRO A 1 190 ? 15.895 -1.289 -5.645 1.00 96.31 190 PRO A C 1
ATOM 1467 O O . PRO A 1 190 ? 14.892 -1.965 -5.848 1.00 96.31 190 PRO A O 1
ATOM 1470 N N . LYS A 1 191 ? 16.740 -1.529 -4.632 1.00 95.81 191 LYS A N 1
ATOM 1471 C CA . LYS A 1 191 ? 16.564 -2.625 -3.674 1.00 95.81 191 LYS A CA 1
ATOM 1472 C C . LYS A 1 191 ? 15.345 -2.398 -2.782 1.00 95.81 191 LYS A C 1
ATOM 1474 O O . LYS A 1 191 ? 14.528 -3.294 -2.645 1.00 95.81 191 LYS A O 1
ATOM 1479 N N .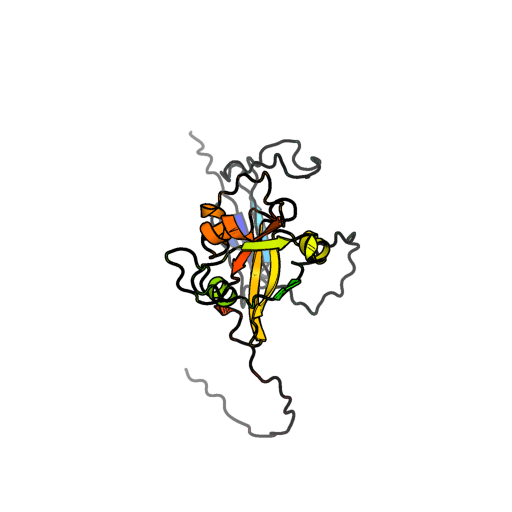 GLU A 1 192 ? 15.197 -1.211 -2.201 1.00 96.12 192 GLU A N 1
ATOM 1480 C CA . GLU A 1 192 ? 14.035 -0.902 -1.355 1.00 96.12 192 GLU A CA 1
ATOM 1481 C C . GLU A 1 192 ? 12.729 -0.944 -2.152 1.00 96.12 192 GLU A C 1
ATOM 1483 O O . GLU A 1 192 ? 11.729 -1.482 -1.680 1.00 96.12 192 GLU A O 1
ATOM 1488 N N . TRP A 1 193 ? 12.740 -0.429 -3.385 1.00 97.69 193 TRP A N 1
ATOM 1489 C CA . TRP A 1 193 ? 11.582 -0.518 -4.270 1.00 97.69 193 TRP A CA 1
ATOM 1490 C C . TRP A 1 193 ? 11.229 -1.975 -4.588 1.00 97.69 193 TRP A C 1
ATOM 1492 O O . TRP A 1 193 ? 10.055 -2.345 -4.532 1.00 97.69 193 TRP A O 1
ATOM 1502 N N . ALA A 1 194 ? 12.241 -2.799 -4.877 1.00 97.12 194 ALA A N 1
ATOM 1503 C CA . ALA A 1 194 ? 12.084 -4.223 -5.138 1.00 97.12 194 ALA A CA 1
ATOM 1504 C C . ALA A 1 194 ? 11.434 -4.945 -3.952 1.00 97.12 194 ALA A C 1
ATOM 1506 O O . ALA A 1 194 ? 10.459 -5.663 -4.148 1.00 97.12 194 ALA A O 1
ATOM 1507 N N . GLU A 1 195 ? 11.899 -4.703 -2.723 1.00 96.88 195 GLU A N 1
ATOM 1508 C CA . GLU A 1 195 ? 11.313 -5.300 -1.512 1.00 96.88 195 GLU A CA 1
ATOM 1509 C C . GLU A 1 195 ? 9.825 -4.960 -1.337 1.00 96.88 195 GLU A C 1
ATOM 1511 O O . GLU A 1 195 ? 9.045 -5.805 -0.910 1.00 96.88 195 GLU A O 1
ATOM 1516 N N . LEU A 1 196 ? 9.407 -3.745 -1.703 1.00 97.44 196 LEU A N 1
ATOM 1517 C CA . LEU A 1 196 ? 8.010 -3.318 -1.587 1.00 97.44 196 LEU A CA 1
ATOM 1518 C C . LEU A 1 196 ? 7.117 -3.864 -2.708 1.00 97.44 196 LEU A C 1
ATOM 1520 O O . LEU A 1 196 ? 5.932 -4.132 -2.497 1.00 97.44 196 LEU A O 1
ATOM 1524 N N . GLU A 1 197 ? 7.651 -3.970 -3.922 1.00 97.25 197 GLU A N 1
ATOM 1525 C CA . GLU A 1 197 ? 6.878 -4.327 -5.110 1.00 97.25 197 GLU A CA 1
ATOM 1526 C C . GLU A 1 197 ? 6.996 -5.809 -5.485 1.00 97.25 197 GLU A C 1
ATOM 1528 O O . GLU A 1 197 ? 6.213 -6.298 -6.294 1.00 97.25 197 GLU A O 1
ATOM 1533 N N . GLY A 1 198 ? 7.963 -6.536 -4.941 1.00 96.50 198 GLY A N 1
ATOM 1534 C CA . GLY A 1 198 ? 8.252 -7.930 -5.282 1.00 96.50 198 GLY A CA 1
ATOM 1535 C C . GLY A 1 198 ? 8.987 -8.122 -6.616 1.00 96.50 198 GLY A C 1
ATOM 1536 O O . GLY A 1 198 ? 9.463 -9.214 -6.890 1.00 96.50 198 GLY A O 1
ATOM 1537 N N . TRP A 1 199 ? 9.139 -7.086 -7.443 1.00 97.69 199 TRP A N 1
ATOM 1538 C CA . TRP A 1 199 ? 9.965 -7.150 -8.657 1.00 97.69 199 TRP A CA 1
ATOM 1539 C C . TRP A 1 199 ? 11.450 -7.057 -8.308 1.00 97.69 199 TRP A C 1
ATOM 1541 O O . TRP A 1 199 ? 11.810 -6.459 -7.302 1.00 97.69 199 TRP A O 1
ATOM 1551 N N . SER A 1 200 ? 12.329 -7.578 -9.156 1.00 98.00 200 SER A N 1
ATOM 1552 C CA . SER A 1 200 ? 13.773 -7.501 -8.955 1.00 98.00 200 SER A CA 1
ATOM 1553 C C . SER A 1 200 ? 14.310 -6.071 -9.089 1.00 98.00 200 SER A C 1
ATOM 1555 O O . SER A 1 200 ? 13.763 -5.226 -9.805 1.00 98.00 200 SER A O 1
ATOM 1557 N N . SER A 1 201 ? 15.455 -5.803 -8.457 1.00 97.75 201 SER A N 1
ATOM 1558 C CA . SER A 1 201 ? 16.170 -4.530 -8.624 1.00 97.75 201 SER A CA 1
ATOM 1559 C C . SER A 1 201 ? 16.556 -4.267 -10.083 1.00 97.75 201 SER A C 1
ATOM 1561 O O . SER A 1 201 ? 16.585 -3.116 -10.510 1.00 97.75 201 SER A O 1
ATOM 1563 N N . MET A 1 202 ? 16.828 -5.321 -10.862 1.00 97.25 202 MET A N 1
ATOM 1564 C CA . MET A 1 202 ? 17.139 -5.184 -12.287 1.00 97.25 202 MET A CA 1
ATOM 1565 C C . MET A 1 202 ? 15.903 -4.758 -13.082 1.00 97.25 202 MET A C 1
ATOM 1567 O O . MET A 1 202 ? 15.979 -3.852 -13.905 1.00 97.25 202 MET A O 1
ATOM 1571 N N . TYR A 1 203 ? 14.729 -5.309 -12.756 1.00 97.56 203 TYR A N 1
ATOM 1572 C CA . TYR A 1 203 ? 13.469 -4.869 -13.350 1.00 97.56 203 TYR A CA 1
ATOM 1573 C C . TYR A 1 203 ? 13.209 -3.379 -13.094 1.00 97.56 203 TYR A C 1
ATOM 1575 O O . TYR A 1 203 ? 12.756 -2.660 -13.988 1.00 97.56 203 TYR A O 1
ATOM 1583 N N . PHE A 1 204 ? 13.541 -2.884 -11.897 1.00 97.62 204 PHE A N 1
ATOM 1584 C CA . PHE A 1 204 ? 13.481 -1.452 -11.617 1.00 97.62 204 PHE A CA 1
ATOM 1585 C C . PHE A 1 204 ? 14.385 -0.650 -12.560 1.00 97.62 204 PHE A C 1
ATOM 1587 O O . PHE A 1 204 ? 13.910 0.290 -13.200 1.00 97.62 204 PHE A O 1
ATOM 1594 N N . ILE A 1 205 ? 15.659 -1.035 -12.674 1.00 97.00 205 ILE A N 1
ATOM 1595 C CA . ILE A 1 205 ? 16.648 -0.359 -13.527 1.00 97.00 205 ILE A CA 1
ATOM 1596 C C . ILE A 1 205 ? 16.198 -0.359 -14.995 1.00 97.00 205 ILE A C 1
ATOM 1598 O O . ILE A 1 205 ? 16.247 0.680 -15.646 1.00 97.00 205 ILE A O 1
ATOM 1602 N N . ASP A 1 206 ? 15.676 -1.477 -15.494 1.00 96.94 206 ASP A N 1
ATOM 1603 C CA . ASP A 1 206 ? 15.361 -1.635 -16.915 1.00 96.94 206 ASP A CA 1
ATOM 1604 C C . ASP A 1 206 ? 13.992 -1.068 -17.309 1.00 96.94 206 ASP A C 1
ATOM 1606 O O . ASP A 1 206 ? 13.795 -0.618 -18.441 1.00 96.94 206 ASP A O 1
ATOM 1610 N N . LYS A 1 207 ? 12.998 -1.128 -16.414 1.00 96.00 207 LYS A N 1
ATOM 1611 C CA . LYS A 1 207 ? 11.591 -0.846 -16.762 1.00 96.00 207 LYS A CA 1
ATOM 1612 C C . LYS A 1 207 ? 11.014 0.380 -16.077 1.00 96.00 207 LYS A C 1
ATOM 1614 O O . LYS A 1 207 ? 10.112 1.005 -16.653 1.00 96.00 207 LYS A O 1
ATOM 1619 N N . VAL A 1 208 ? 11.496 0.708 -14.879 1.00 96.19 208 VAL A N 1
ATOM 1620 C CA . VAL A 1 208 ? 10.960 1.791 -14.043 1.00 96.19 208 VAL A CA 1
ATOM 1621 C C . VAL A 1 208 ? 11.829 3.036 -14.144 1.00 96.19 208 VAL A C 1
ATOM 1623 O O . VAL A 1 208 ? 11.289 4.113 -14.385 1.00 96.19 208 VAL A O 1
ATOM 1626 N N . LEU A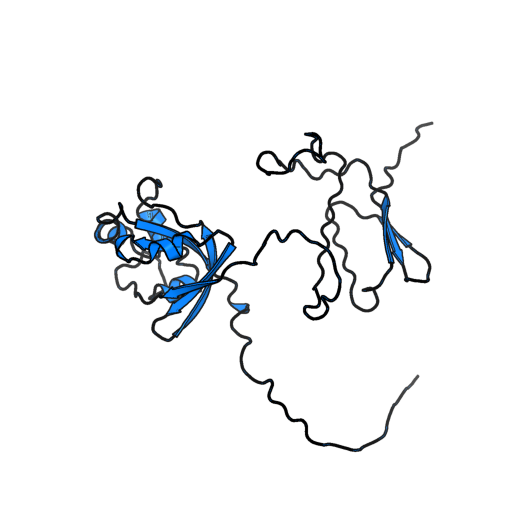 1 209 ? 13.153 2.897 -14.036 1.00 95.56 209 LEU A N 1
ATOM 1627 C CA . LEU A 1 209 ? 14.097 4.013 -14.083 1.00 95.56 209 LEU A CA 1
ATOM 1628 C C . LEU A 1 209 ? 13.970 4.858 -15.366 1.00 95.56 209 LEU A C 1
ATOM 1630 O O . LEU A 1 209 ? 13.915 6.081 -15.240 1.00 95.56 209 LEU A O 1
ATOM 1634 N N . PRO A 1 210 ? 13.777 4.283 -16.575 1.00 97.00 210 PRO A N 1
ATOM 1635 C CA . PRO A 1 210 ? 13.569 5.080 -17.789 1.00 97.00 210 PRO A CA 1
ATOM 1636 C C . PRO A 1 210 ? 12.269 5.900 -17.788 1.00 97.00 210 PRO A C 1
ATOM 1638 O O . PRO A 1 210 ? 12.075 6.760 -18.639 1.00 97.00 210 PRO A O 1
ATOM 1641 N N . LYS A 1 211 ? 11.347 5.615 -16.861 1.00 96.25 211 LYS A N 1
ATOM 1642 C CA . LYS A 1 211 ? 10.029 6.257 -16.731 1.00 96.25 211 LYS A CA 1
ATOM 1643 C C . LYS A 1 211 ? 9.873 6.972 -15.388 1.00 96.25 211 LYS A C 1
ATOM 1645 O O . LYS A 1 211 ? 8.756 7.331 -15.015 1.00 96.25 211 LYS A O 1
ATOM 1650 N N . ILE A 1 212 ? 10.970 7.155 -14.650 1.00 96.12 212 ILE A N 1
ATOM 1651 C CA . ILE A 1 212 ? 10.953 7.612 -13.256 1.00 96.12 212 ILE A CA 1
ATOM 1652 C C . ILE A 1 212 ? 10.319 8.999 -13.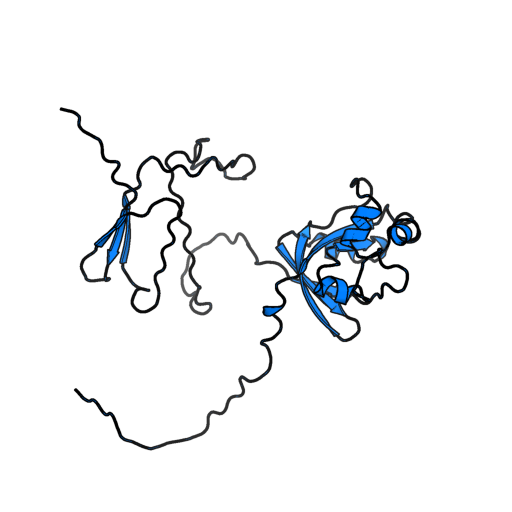098 1.00 96.12 212 ILE A C 1
ATOM 1654 O O . ILE A 1 212 ? 9.699 9.282 -12.074 1.00 96.12 212 ILE A O 1
ATOM 1658 N N . ASP A 1 213 ? 10.414 9.839 -14.134 1.00 95.81 213 ASP A N 1
ATOM 1659 C CA . ASP A 1 213 ? 9.831 11.183 -14.175 1.00 95.81 213 ASP A CA 1
ATOM 1660 C C . ASP A 1 213 ? 8.311 11.189 -14.012 1.00 95.81 213 ASP A C 1
ATOM 1662 O O . ASP A 1 213 ? 7.769 12.101 -13.388 1.00 95.81 213 ASP A O 1
ATOM 1666 N N . GLY A 1 214 ? 7.634 10.164 -14.529 1.00 95.12 214 GLY A N 1
ATOM 1667 C CA . GLY A 1 214 ? 6.184 10.008 -14.438 1.00 95.12 214 GLY A CA 1
ATOM 1668 C C . GLY A 1 214 ? 5.751 8.929 -13.449 1.00 95.12 214 GLY A C 1
ATOM 1669 O O . GLY A 1 214 ? 4.581 8.558 -13.460 1.00 95.12 214 GLY A O 1
ATOM 1670 N N . ALA A 1 215 ? 6.666 8.375 -12.647 1.00 96.44 215 ALA A N 1
ATOM 1671 C CA . ALA A 1 215 ? 6.395 7.237 -11.776 1.00 96.44 215 ALA A CA 1
ATOM 1672 C C . ALA A 1 215 ? 6.045 7.677 -10.348 1.00 96.44 215 ALA A C 1
ATOM 1674 O O . ALA A 1 215 ? 6.781 8.424 -9.696 1.00 96.44 215 ALA A O 1
ATOM 1675 N N . TYR A 1 216 ? 4.929 7.161 -9.845 1.00 97.50 216 TYR A N 1
ATOM 1676 C CA . TYR A 1 216 ? 4.417 7.410 -8.505 1.00 97.50 216 TYR A CA 1
ATOM 1677 C C . TYR A 1 216 ? 4.164 6.087 -7.802 1.00 97.50 216 TYR A C 1
ATOM 1679 O O . TYR A 1 216 ? 3.738 5.131 -8.439 1.00 97.50 216 TYR A O 1
ATOM 1687 N N . GLN A 1 217 ? 4.377 6.029 -6.495 1.00 97.69 217 GLN A N 1
ATOM 1688 C CA . GLN A 1 217 ? 4.140 4.826 -5.709 1.00 97.69 217 GLN A CA 1
ATOM 1689 C C . GLN A 1 217 ? 3.171 5.109 -4.567 1.00 97.69 217 GLN A C 1
ATOM 1691 O O . GLN A 1 217 ? 3.199 6.178 -3.959 1.00 97.69 217 GLN A O 1
ATOM 1696 N N . LEU A 1 218 ? 2.317 4.134 -4.284 1.00 97.12 218 LEU A N 1
ATOM 1697 C CA . LEU A 1 218 ? 1.474 4.083 -3.094 1.00 97.12 218 LEU A CA 1
ATOM 1698 C C . LEU A 1 218 ? 1.796 2.799 -2.321 1.00 97.12 218 LEU A C 1
ATOM 1700 O O . LEU A 1 218 ? 2.167 1.797 -2.936 1.00 97.12 218 LEU A O 1
ATOM 1704 N N . GLN A 1 219 ? 1.662 2.827 -0.996 1.00 97.88 219 GLN A N 1
ATOM 1705 C CA . GLN A 1 219 ? 1.928 1.667 -0.138 1.00 97.88 219 GLN A CA 1
ATOM 1706 C C . GLN A 1 219 ? 0.689 1.276 0.659 1.00 97.88 219 GLN A C 1
ATOM 1708 O O . GLN A 1 219 ? -0.145 2.118 1.004 1.00 97.88 219 GLN A O 1
ATOM 1713 N N . TYR A 1 220 ? 0.577 -0.011 0.950 1.00 97.56 220 TYR A N 1
ATOM 1714 C CA . TYR A 1 220 ? -0.555 -0.619 1.621 1.00 97.56 220 TYR A CA 1
ATOM 1715 C C . TYR A 1 220 ? -0.135 -1.868 2.394 1.00 97.56 220 TYR A C 1
ATOM 1717 O O . TYR A 1 220 ? 0.957 -2.405 2.228 1.00 97.56 220 TYR A O 1
ATOM 1725 N N . LYS A 1 221 ? -1.041 -2.350 3.239 1.00 94.81 221 LYS A N 1
ATOM 1726 C CA . LYS A 1 221 ? -0.930 -3.648 3.904 1.00 94.81 221 LYS A CA 1
ATOM 1727 C C . LYS A 1 221 ? -2.231 -4.421 3.751 1.00 94.81 221 LYS A C 1
ATOM 1729 O O . LYS A 1 221 ? -3.305 -3.817 3.728 1.00 94.81 221 LYS A O 1
ATOM 1734 N N . LEU A 1 222 ? -2.123 -5.742 3.683 1.00 93.19 222 LEU A N 1
ATOM 1735 C CA . LEU A 1 222 ? -3.270 -6.641 3.658 1.00 93.19 222 LEU A CA 1
ATOM 1736 C C . LEU A 1 222 ? -4.188 -6.386 4.864 1.00 93.19 222 LEU A C 1
ATOM 1738 O O . LEU A 1 222 ? -3.719 -6.280 6.002 1.00 93.19 222 LEU A O 1
ATOM 1742 N N . ILE A 1 223 ? -5.495 -6.274 4.621 1.00 87.50 223 ILE A N 1
ATOM 1743 C CA . ILE A 1 223 ? -6.499 -6.307 5.687 1.00 87.50 223 ILE A CA 1
ATOM 1744 C C . ILE A 1 223 ? -6.738 -7.780 6.020 1.00 87.50 223 ILE A C 1
ATOM 1746 O O . ILE A 1 223 ? -6.939 -8.580 5.115 1.00 87.50 223 ILE A O 1
ATOM 1750 N N . ASN A 1 224 ? -6.646 -8.130 7.308 1.00 63.84 224 ASN A N 1
ATOM 1751 C CA . ASN A 1 224 ? -6.654 -9.500 7.837 1.00 63.84 224 ASN A CA 1
ATOM 1752 C C . ASN A 1 224 ? -7.404 -10.537 6.962 1.00 63.84 224 ASN A C 1
ATOM 1754 O O . ASN A 1 224 ? -8.614 -10.399 6.770 1.00 63.84 224 ASN A O 1
ATOM 1758 N N . PRO A 1 225 ? -6.759 -11.651 6.563 1.00 51.91 225 PRO A N 1
ATOM 1759 C CA . PRO A 1 225 ? -7.368 -12.672 5.699 1.00 51.91 225 PRO A CA 1
ATOM 1760 C C . PRO A 1 225 ? -8.582 -13.393 6.318 1.00 51.91 225 PRO A C 1
ATOM 1762 O O . PRO A 1 225 ? -9.334 -14.051 5.610 1.00 51.91 225 PRO A O 1
ATOM 1765 N N . LYS A 1 226 ? -8.829 -13.248 7.630 1.00 39.84 226 LYS A N 1
ATOM 1766 C CA . LYS A 1 226 ? -9.982 -13.851 8.330 1.00 39.84 226 LYS A CA 1
ATOM 1767 C C . LYS A 1 226 ? -11.327 -13.145 8.096 1.00 39.84 226 LYS A C 1
ATOM 1769 O O . LYS A 1 226 ? -12.327 -13.601 8.631 1.00 39.84 226 LYS A O 1
ATOM 1774 N N . GLN A 1 227 ? -11.372 -12.042 7.346 1.00 38.97 227 GLN A N 1
ATOM 1775 C CA . GLN A 1 227 ? -12.615 -11.299 7.082 1.00 38.97 227 GLN A CA 1
ATOM 1776 C C . GLN A 1 227 ? -13.223 -11.545 5.693 1.00 38.97 227 GLN A C 1
ATOM 1778 O O . GLN A 1 227 ? -14.266 -10.976 5.389 1.00 38.97 227 GLN A O 1
ATOM 1783 N N . TYR A 1 228 ? -12.604 -12.395 4.868 1.00 38.34 228 TYR A N 1
ATOM 1784 C CA . TYR A 1 228 ? -13.040 -12.670 3.492 1.00 38.34 228 TYR A CA 1
ATOM 1785 C C . TYR A 1 228 ? -13.494 -14.129 3.286 1.00 38.34 228 TYR A C 1
ATOM 1787 O O . TYR A 1 228 ? -13.389 -14.674 2.194 1.00 38.34 228 TYR A O 1
ATOM 1795 N N . GLY A 1 229 ? -13.966 -14.772 4.360 1.00 34.03 229 GLY A N 1
ATOM 1796 C CA . GLY A 1 229 ? -14.382 -16.179 4.377 1.00 34.03 229 GLY A CA 1
ATOM 1797 C C . GLY A 1 229 ? -15.709 -16.449 5.090 1.00 34.03 229 GLY A C 1
ATOM 1798 O O . GLY A 1 229 ? -15.927 -17.580 5.491 1.00 34.03 229 GLY A O 1
ATOM 1799 N N . ASP A 1 230 ? -16.569 -15.440 5.258 1.00 33.25 230 ASP A N 1
ATOM 1800 C CA . ASP A 1 230 ? -17.929 -15.610 5.800 1.00 33.25 230 ASP A CA 1
ATOM 1801 C C . ASP A 1 230 ? -18.921 -14.727 5.026 1.00 33.25 230 ASP A C 1
ATOM 1803 O O . ASP A 1 230 ? -19.577 -13.834 5.556 1.00 33.25 230 ASP A O 1
ATOM 1807 N N . ILE A 1 231 ? -18.984 -14.938 3.710 1.00 41.66 231 ILE A N 1
ATOM 1808 C CA . ILE A 1 231 ? -20.163 -14.590 2.913 1.00 41.66 231 ILE A CA 1
ATOM 1809 C C . ILE A 1 231 ? -20.407 -15.754 1.951 1.00 41.66 231 ILE A C 1
ATOM 1811 O O . ILE A 1 231 ? -19.983 -15.736 0.798 1.00 41.66 231 ILE A O 1
ATOM 1815 N N . SER A 1 232 ? -21.091 -16.784 2.444 1.00 31.28 232 SER A N 1
ATOM 1816 C CA . SER A 1 232 ? -21.874 -17.673 1.591 1.00 31.28 232 SER A CA 1
ATOM 1817 C C . SER A 1 232 ? -23.151 -18.108 2.312 1.00 31.28 232 SER A C 1
ATOM 1819 O O . SER A 1 232 ? -23.128 -18.998 3.154 1.00 31.28 232 SER A O 1
ATOM 1821 N N . ASN A 1 233 ? -24.247 -17.471 1.892 1.00 31.80 233 ASN A N 1
ATOM 1822 C CA . ASN A 1 233 ? -25.548 -18.081 1.611 1.00 31.80 233 ASN A CA 1
ATOM 1823 C C . ASN A 1 233 ? -26.377 -18.616 2.793 1.00 31.80 233 ASN A C 1
ATOM 1825 O O . ASN A 1 233 ? -26.323 -19.799 3.109 1.00 31.80 233 ASN A O 1
ATOM 1829 N N . ASN A 1 234 ? -27.258 -17.778 3.350 1.00 32.53 234 ASN A N 1
ATOM 1830 C CA . ASN A 1 234 ? -28.686 -17.761 2.976 1.00 32.53 234 ASN A CA 1
ATOM 1831 C C . ASN A 1 234 ? -29.523 -17.024 4.037 1.00 32.53 234 ASN A C 1
ATOM 1833 O O . ASN A 1 234 ? -30.029 -17.634 4.973 1.00 32.53 234 ASN A O 1
ATOM 1837 N N . ASP A 1 235 ? -29.756 -15.730 3.809 1.00 35.12 235 ASP A N 1
ATOM 1838 C CA . ASP A 1 235 ? -31.092 -15.178 4.033 1.00 35.12 235 ASP A CA 1
ATOM 1839 C C . ASP A 1 235 ? -31.945 -15.637 2.837 1.00 35.12 235 ASP A C 1
ATOM 1841 O O . ASP A 1 235 ? -31.981 -14.986 1.792 1.00 35.12 235 ASP A O 1
ATOM 1845 N N . ILE A 1 236 ? -32.573 -16.809 2.958 1.00 34.25 236 ILE A N 1
ATOM 1846 C CA . ILE A 1 236 ? -33.747 -17.165 2.161 1.00 34.25 236 ILE A CA 1
ATOM 1847 C C . ILE A 1 236 ? -34.900 -17.245 3.150 1.00 34.25 236 ILE A C 1
ATOM 1849 O O . ILE A 1 236 ? -34.882 -18.045 4.081 1.00 34.25 236 ILE A O 1
ATOM 1853 N N . PHE A 1 237 ? -35.863 -16.356 2.942 1.00 33.53 237 PHE A N 1
ATOM 1854 C CA . PHE A 1 237 ? -37.182 -16.400 3.544 1.00 33.53 237 PHE A CA 1
ATOM 1855 C C . PHE A 1 237 ? -37.794 -17.794 3.365 1.00 33.53 237 PHE A C 1
ATOM 1857 O O . PHE A 1 237 ? -37.966 -18.236 2.231 1.00 33.53 237 PHE A O 1
ATOM 1864 N N . ASP A 1 238 ? -38.175 -18.425 4.469 1.00 32.09 238 ASP A N 1
ATOM 1865 C CA . ASP A 1 238 ? -39.285 -19.373 4.489 1.00 32.09 238 ASP A CA 1
ATOM 1866 C C . ASP A 1 238 ? -40.157 -19.038 5.704 1.00 32.09 238 ASP A C 1
ATOM 1868 O O . ASP A 1 238 ? -39.913 -19.466 6.830 1.00 32.09 238 ASP A O 1
ATOM 1872 N N . ASP A 1 239 ? -41.105 -18.132 5.461 1.00 40.97 239 ASP A N 1
ATOM 1873 C CA . ASP A 1 239 ? -42.330 -18.009 6.244 1.00 40.97 239 ASP A CA 1
ATOM 1874 C C . ASP A 1 239 ? -43.282 -19.080 5.688 1.00 40.97 239 ASP A C 1
ATOM 1876 O O . ASP A 1 239 ? -43.978 -18.834 4.700 1.00 40.97 239 ASP A O 1
ATOM 1880 N N . SER A 1 240 ? -43.307 -20.268 6.293 1.00 35.09 240 SER A N 1
ATOM 1881 C CA . SER A 1 240 ? -44.478 -21.144 6.246 1.00 35.09 240 SER A CA 1
ATOM 1882 C C . SER A 1 240 ? -44.489 -22.165 7.392 1.00 35.09 240 SER A C 1
ATOM 1884 O O . SER A 1 240 ? -43.593 -22.985 7.540 1.00 35.09 240 SER A O 1
ATOM 1886 N N . ASP A 1 241 ? -45.532 -22.030 8.214 1.00 35.97 241 ASP A N 1
ATOM 1887 C CA . ASP A 1 241 ? -46.235 -23.037 9.011 1.00 35.97 241 ASP A CA 1
ATOM 1888 C C . ASP A 1 241 ? -45.445 -24.113 9.776 1.00 35.97 241 ASP A C 1
ATOM 1890 O O . ASP A 1 241 ? -45.057 -25.138 9.229 1.00 35.97 241 ASP A O 1
ATOM 1894 N N . GLU A 1 242 ? -45.452 -23.992 11.109 1.00 37.31 242 GLU A N 1
ATOM 1895 C CA . GLU A 1 242 ? -45.888 -25.120 11.942 1.00 37.31 242 GLU A CA 1
ATOM 1896 C C . GLU A 1 242 ? -46.538 -24.615 13.241 1.00 37.31 242 GLU A C 1
ATOM 1898 O O . GLU A 1 242 ? -45.901 -24.106 14.167 1.00 37.31 242 GLU A O 1
ATOM 1903 N N . SER A 1 243 ? -47.864 -24.716 13.260 1.00 33.38 243 SER A N 1
ATOM 1904 C CA . SER A 1 243 ? -48.700 -24.712 14.450 1.00 33.38 243 SER A CA 1
ATOM 1905 C C . SER A 1 243 ? -48.524 -26.014 15.236 1.00 33.38 243 SER A C 1
ATOM 1907 O O . SER A 1 243 ? -48.491 -27.091 14.647 1.00 33.38 243 SER A O 1
ATOM 1909 N N . ASP A 1 244 ? -48.558 -25.864 16.559 1.00 35.81 244 ASP A N 1
ATOM 1910 C CA . ASP A 1 244 ? -48.840 -26.871 17.586 1.00 35.81 244 ASP A CA 1
ATOM 1911 C C . ASP A 1 244 ? -47.737 -27.898 17.897 1.00 35.81 244 ASP A C 1
ATOM 1913 O O . ASP A 1 244 ? -47.487 -28.839 17.155 1.00 35.81 244 ASP A O 1
ATOM 1917 N N . LEU A 1 245 ? -47.158 -27.790 19.101 1.00 37.38 245 LEU A N 1
ATOM 1918 C CA . LEU A 1 245 ? -47.472 -28.728 20.186 1.00 37.38 245 LEU A CA 1
ATOM 1919 C C . LEU A 1 245 ? -46.938 -28.222 21.537 1.00 37.38 245 LEU A C 1
ATOM 1921 O O . LEU A 1 245 ? -45.797 -27.794 21.701 1.00 37.38 245 LEU A O 1
ATOM 1925 N N . GLU A 1 246 ? -47.847 -28.263 22.501 1.00 33.69 246 GLU A N 1
ATOM 1926 C CA . GLU A 1 246 ? -47.710 -27.911 23.905 1.00 33.69 246 GLU A CA 1
ATOM 1927 C C . GLU A 1 246 ? -46.706 -28.792 24.681 1.00 33.69 246 GLU A C 1
ATOM 1929 O O . GLU A 1 246 ? -46.356 -29.895 24.271 1.00 33.69 246 GLU A O 1
ATOM 1934 N N . ASN A 1 247 ? -46.412 -28.344 25.910 1.00 35.72 247 ASN A N 1
ATOM 1935 C CA . ASN A 1 247 ? -45.961 -29.140 27.061 1.00 35.72 247 ASN A CA 1
ATOM 1936 C C . ASN A 1 247 ? -44.509 -29.655 27.030 1.00 35.72 247 ASN A C 1
ATOM 1938 O O . ASN A 1 247 ? -44.204 -30.697 26.468 1.00 35.72 247 ASN A O 1
ATOM 1942 N N . ASN A 1 248 ? -43.613 -29.044 27.811 1.00 34.69 248 ASN A N 1
ATOM 1943 C CA . ASN A 1 248 ? -43.455 -29.389 29.232 1.00 34.69 248 ASN A CA 1
ATOM 1944 C C . ASN A 1 248 ? -42.235 -28.667 29.822 1.00 34.69 248 ASN A C 1
ATOM 1946 O O . ASN A 1 248 ? -41.110 -28.802 29.345 1.00 34.69 248 ASN A O 1
ATOM 1950 N N . CYS A 1 249 ? -42.459 -27.948 30.915 1.00 29.36 249 CYS A N 1
ATOM 1951 C CA . CYS A 1 249 ? -41.407 -27.471 31.799 1.00 29.36 249 CYS A CA 1
ATOM 1952 C C . CYS A 1 249 ? -41.120 -28.571 32.833 1.00 29.36 249 CYS A C 1
ATOM 1954 O O . CYS A 1 249 ? -42.064 -29.022 33.481 1.00 29.36 249 CYS A O 1
ATOM 1956 N N . PRO A 1 250 ? -39.856 -28.946 33.082 1.00 34.88 250 PRO A N 1
ATOM 1957 C CA . PRO A 1 250 ? -39.499 -29.590 34.335 1.00 34.88 250 PRO A CA 1
ATOM 1958 C C . PRO A 1 250 ? -38.517 -28.709 35.112 1.00 34.88 250 PRO A C 1
ATOM 1960 O O . PRO A 1 250 ? -37.360 -28.541 34.733 1.00 34.88 250 PRO A O 1
ATOM 1963 N N . VAL A 1 251 ? -38.982 -28.175 36.242 1.00 38.84 251 VAL A N 1
ATOM 1964 C CA . VAL A 1 251 ? -38.107 -27.968 37.405 1.00 38.84 251 VAL A CA 1
ATOM 1965 C C . VAL A 1 251 ? -37.739 -29.340 37.968 1.00 38.84 251 VAL A C 1
ATOM 1967 O O . VAL A 1 251 ? -38.583 -30.241 37.956 1.00 38.84 251 VAL A O 1
ATOM 1970 N N . PRO A 1 252 ? -36.512 -29.520 38.478 1.00 48.22 252 PRO A N 1
ATOM 1971 C CA . PRO A 1 252 ? -36.458 -30.018 39.854 1.00 48.22 252 PRO A CA 1
ATOM 1972 C C . PRO A 1 252 ? -35.318 -29.454 40.730 1.00 48.22 252 PRO A C 1
ATOM 1974 O O . PRO A 1 252 ? -34.168 -29.406 40.302 1.00 48.22 252 PRO A O 1
ATOM 1977 N N . PHE A 1 253 ? -35.730 -29.165 41.974 1.00 41.59 253 PHE A N 1
ATOM 1978 C CA . PHE A 1 253 ? -35.057 -29.185 43.290 1.00 41.59 253 PHE A CA 1
ATOM 1979 C C . PHE A 1 253 ? -33.859 -28.269 43.581 1.00 41.59 253 PHE A C 1
ATOM 1981 O O . PHE A 1 253 ? -32.737 -28.528 43.101 1.00 41.59 253 PHE A O 1
#